Protein AF-A0A173UHR6-F1 (afdb_monomer_lite)

Radius of gyration: 34.94 Å; chains: 1; bounding box: 70×99×103 Å

Organism: NCBI:txid39491

pLDDT: mean 73.74, std 22.45, range [34.22, 97.62]

Secondary structure (DSSP, 8-state):
-----------------------------PPP-------------------------------------PPP---------------------------------HHHHHHS-HHHHHHHTT--S---HHHHHHHHHHHHHHTT----HHHHHHHHHHHHHHHHHHHHHHHHHHHHHHHHHHT--STTS-HHHHHHHH---TT-HHHHHHHHHHHHHHHT---S-HHHHHHHHHHHHHHHHHHHHHHHHHHHHHHHHHHTT----

Foldseek 3Di:
DDDDDDDDDDDDDDDDDDPPPDDPDDDDPDPPPDPPPPDDDDDDDDDPPPDDPDPPPPPPPPPPPPPPDDDDDDDDDDDDDDDDDDDDDDDPDPDDDPPPVPLDAPVVVVPDALQRNCVVVVLLDQDDLVVLLVVLVVSCVSNVHDDDPVVSNVVSVRNNVNSLVNNLVVLLVVLLVVCVVVVDQPVPDDLLVVLVSLVDDLVCPVSSVSSLVSNCVSSVPDCPCVVVSVVSSVSSSVSNVVVVVVVVVVVVVVVVVVVVPDDDD

Structure (mmCIF, N/CA/C/O backbone):
data_AF-A0A173UHR6-F1
#
_entry.id   AF-A0A173UHR6-F1
#
loop_
_atom_site.group_PDB
_atom_site.id
_atom_site.type_symbol
_atom_site.label_atom_id
_atom_site.label_alt_id
_atom_site.label_comp_id
_atom_site.label_asym_id
_atom_site.label_entity_id
_atom_site.label_seq_id
_atom_site.pdbx_PDB_ins_code
_atom_site.Cartn_x
_atom_site.Cartn_y
_atom_site.Cartn_z
_atom_site.occupancy
_atom_site.B_iso_or_equiv
_atom_site.auth_seq_id
_atom_site.auth_comp_id
_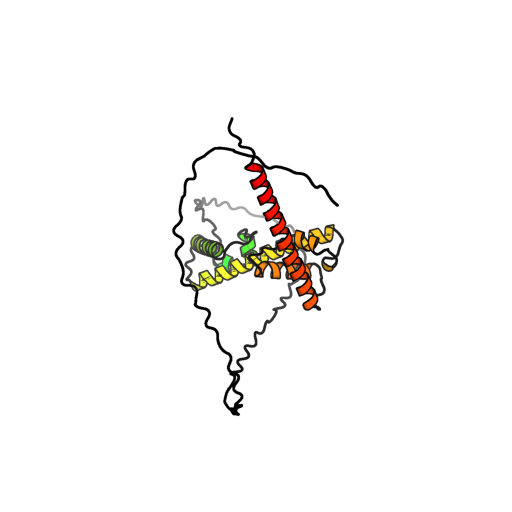atom_site.auth_asym_id
_atom_site.auth_atom_id
_atom_site.pdbx_PDB_model_num
ATOM 1 N N . MET A 1 1 ? -29.740 -56.607 54.049 1.00 39.22 1 MET A N 1
ATOM 2 C CA . MET A 1 1 ? -28.537 -56.837 53.220 1.00 39.22 1 MET A CA 1
ATOM 3 C C . MET A 1 1 ? -29.000 -57.021 51.784 1.00 39.22 1 MET A C 1
ATOM 5 O O . MET A 1 1 ? -29.929 -57.789 51.565 1.00 39.22 1 MET A O 1
ATOM 9 N N . SER A 1 2 ? -28.462 -56.210 50.872 1.00 40.91 2 SER A N 1
ATOM 10 C CA . SER A 1 2 ? -28.924 -56.029 49.490 1.00 40.91 2 SER A CA 1
ATOM 11 C C . SER A 1 2 ? -28.963 -57.313 48.666 1.00 40.91 2 SER A C 1
ATOM 13 O O . SER A 1 2 ? -27.981 -58.044 48.600 1.00 40.91 2 SER A O 1
ATOM 15 N N . PHE A 1 3 ? -30.073 -57.495 47.952 1.00 40.84 3 PHE A N 1
ATOM 16 C CA . PHE A 1 3 ? -30.147 -58.264 46.715 1.00 40.84 3 PHE A CA 1
ATOM 17 C C . PHE A 1 3 ? -30.068 -57.272 45.547 1.00 40.84 3 PHE A C 1
ATOM 19 O O . PHE A 1 3 ? -30.885 -56.357 45.478 1.00 40.84 3 PHE A O 1
ATOM 26 N N . GLY A 1 4 ? -29.108 -57.448 44.637 1.00 38.59 4 GLY A N 1
ATOM 27 C CA . GLY A 1 4 ? -28.977 -56.658 43.409 1.00 38.59 4 GLY A CA 1
ATOM 28 C C . GLY A 1 4 ? -28.848 -57.577 42.197 1.00 38.59 4 GLY A C 1
ATOM 29 O O . GLY A 1 4 ? -27.893 -58.340 42.101 1.00 38.59 4 GLY A O 1
ATOM 30 N N . ARG A 1 5 ? -29.857 -57.538 41.320 1.00 41.81 5 ARG A N 1
ATOM 31 C CA . ARG A 1 5 ? -29.978 -58.288 40.058 1.00 41.81 5 ARG A CA 1
ATOM 32 C C . ARG A 1 5 ? -29.187 -57.627 38.913 1.00 41.81 5 ARG A C 1
ATOM 34 O O . ARG A 1 5 ? -29.094 -56.411 38.898 1.00 41.81 5 ARG A O 1
ATOM 41 N N . GLN A 1 6 ? -28.712 -58.486 37.993 1.00 43.97 6 GLN A N 1
ATOM 42 C CA . GLN A 1 6 ? -28.817 -58.519 36.506 1.00 43.97 6 GLN A CA 1
ATOM 43 C C . GLN A 1 6 ? -28.762 -57.172 35.723 1.00 43.97 6 GLN A C 1
ATOM 45 O O . GLN A 1 6 ? -29.333 -56.187 36.158 1.00 43.97 6 GLN A O 1
ATOM 50 N N . TYR A 1 7 ? -28.142 -57.037 34.539 1.00 34.66 7 TYR A N 1
ATOM 51 C CA . TYR A 1 7 ? -28.424 -57.744 33.278 1.00 34.66 7 TYR A CA 1
ATOM 52 C C . TYR A 1 7 ? -27.412 -57.389 32.149 1.00 34.66 7 TYR A C 1
ATOM 54 O O . TYR A 1 7 ? -26.875 -56.290 32.127 1.00 34.66 7 TYR A O 1
ATOM 62 N N . THR A 1 8 ? -27.270 -58.338 31.204 1.00 43.19 8 THR A N 1
ATOM 63 C CA . THR A 1 8 ? -27.147 -58.242 29.720 1.00 43.19 8 THR A CA 1
ATOM 64 C C . THR A 1 8 ? -26.193 -57.257 29.042 1.00 43.19 8 THR A C 1
ATOM 66 O O . THR A 1 8 ? -26.391 -56.060 29.179 1.00 43.19 8 THR A O 1
ATOM 69 N N . VAL A 1 9 ? -25.420 -57.764 28.066 1.00 38.12 9 VAL A N 1
ATOM 70 C CA . VAL A 1 9 ? -25.528 -57.333 26.652 1.00 38.12 9 VAL A CA 1
ATOM 71 C C . VAL A 1 9 ? -25.265 -58.537 25.732 1.00 38.12 9 VAL A C 1
ATOM 73 O O . VAL A 1 9 ? -24.223 -59.180 25.812 1.00 38.12 9 VAL A O 1
ATOM 76 N N . ALA A 1 10 ? -26.240 -58.846 24.878 1.00 41.25 10 ALA A N 1
ATOM 77 C CA . ALA A 1 10 ? -26.062 -59.628 23.659 1.00 41.25 10 ALA A CA 1
ATOM 78 C C . ALA A 1 10 ? -25.632 -58.689 22.527 1.00 41.25 10 ALA A C 1
ATOM 80 O O . ALA A 1 10 ? -26.076 -57.543 22.538 1.00 41.25 10 ALA A O 1
ATOM 81 N N . SER A 1 11 ? -24.869 -59.173 21.543 1.00 41.19 11 SER A N 1
ATOM 82 C CA . SER A 1 11 ? -25.086 -58.909 20.105 1.00 41.19 11 SER A CA 1
ATOM 83 C C . SER A 1 11 ? -24.013 -59.618 19.277 1.00 41.19 11 SER A C 1
ATOM 85 O O . SER A 1 11 ? -22.892 -59.137 19.155 1.00 41.19 11 SER A O 1
ATOM 87 N N . ASP A 1 12 ? -24.392 -60.749 18.684 1.00 45.91 12 ASP A N 1
ATOM 88 C CA . ASP A 1 12 ? -23.824 -61.199 17.416 1.00 45.91 12 ASP A CA 1
ATOM 89 C C . ASP A 1 12 ? -24.293 -60.241 16.315 1.00 45.91 12 ASP A C 1
ATOM 91 O O . ASP A 1 12 ? -25.499 -60.085 16.123 1.00 45.91 12 ASP A O 1
ATOM 95 N N . LEU A 1 13 ? -23.366 -59.671 15.545 1.00 45.31 13 LEU A N 1
ATOM 96 C CA . LEU A 1 13 ? -23.623 -59.235 14.174 1.00 45.31 13 LEU A CA 1
ATOM 97 C C . LEU A 1 13 ? -22.396 -59.543 13.309 1.00 45.31 13 LEU A C 1
ATOM 99 O O . LEU A 1 13 ? -21.250 -59.294 13.667 1.00 45.31 13 LEU A O 1
ATOM 103 N N . LYS A 1 14 ? -22.694 -60.173 12.178 1.00 44.00 14 LYS A N 1
ATOM 104 C CA . LYS A 1 14 ? -21.811 -60.848 11.232 1.00 44.00 14 LYS A CA 1
ATOM 105 C C . LYS A 1 14 ? -21.628 -59.974 9.986 1.00 44.00 14 LYS A C 1
ATOM 107 O O . LYS A 1 14 ? -22.614 -59.449 9.481 1.00 44.00 14 LYS A O 1
ATOM 112 N N . GLY A 1 15 ? -20.408 -59.956 9.439 1.00 40.50 15 GLY A N 1
ATOM 113 C CA . GLY A 1 15 ? -20.038 -59.347 8.146 1.00 40.50 15 GLY A CA 1
ATOM 114 C C . GLY A 1 15 ? -19.168 -58.098 8.335 1.00 40.50 15 GLY A C 1
ATOM 115 O O . GLY A 1 15 ? -19.424 -57.332 9.244 1.00 40.50 15 GLY A O 1
ATOM 116 N N . ALA A 1 16 ? -18.128 -57.804 7.561 1.00 42.56 16 ALA A N 1
ATOM 117 C CA . ALA A 1 16 ? -17.603 -58.374 6.328 1.00 42.56 16 ALA A CA 1
ATOM 118 C C . ALA A 1 16 ? -16.165 -57.837 6.123 1.00 42.56 16 ALA A C 1
ATOM 120 O O . ALA A 1 16 ? -15.876 -56.715 6.512 1.00 42.56 16 ALA A O 1
ATOM 121 N N . GLY A 1 17 ? -15.301 -58.652 5.507 1.00 44.81 17 GLY A N 1
ATOM 122 C CA . GLY A 1 17 ? -14.071 -58.283 4.784 1.00 44.81 17 GLY A CA 1
ATOM 123 C C . GLY A 1 17 ? -13.223 -57.098 5.270 1.00 44.81 17 GLY A C 1
ATOM 124 O O . GLY A 1 17 ? -13.302 -56.021 4.692 1.00 44.81 17 GLY A O 1
ATOM 125 N N . GLU A 1 18 ? -12.309 -57.336 6.215 1.00 45.78 18 GLU A N 1
ATOM 126 C CA . GLU A 1 18 ? -11.173 -56.438 6.473 1.00 45.78 18 GLU A CA 1
ATOM 127 C C . GLU A 1 18 ? -10.127 -56.567 5.350 1.00 45.78 18 GLU A C 1
ATOM 129 O O . GLU A 1 18 ? -9.366 -57.537 5.290 1.00 45.78 18 GLU A O 1
ATOM 134 N N . ASN A 1 19 ? -10.054 -55.578 4.462 1.00 50.28 19 ASN A N 1
ATOM 135 C CA . ASN A 1 19 ? -8.895 -55.353 3.604 1.00 50.28 19 ASN A CA 1
ATOM 136 C C . ASN A 1 19 ? -7.777 -54.697 4.432 1.00 50.28 19 ASN A C 1
ATOM 138 O O . ASN A 1 19 ? -7.690 -53.481 4.573 1.00 50.28 19 ASN A O 1
ATOM 142 N N . ARG A 1 20 ? -6.892 -55.513 5.002 1.00 52.25 20 ARG A N 1
ATOM 143 C CA . ARG A 1 20 ? -5.704 -55.019 5.708 1.00 52.25 20 ARG A CA 1
ATOM 144 C C . ARG A 1 20 ? -4.684 -54.477 4.706 1.00 52.25 20 ARG A C 1
ATOM 146 O O . ARG A 1 20 ? -3.776 -55.193 4.299 1.00 52.25 20 ARG A O 1
ATOM 153 N N . ASN A 1 21 ? -4.822 -53.211 4.321 1.00 48.97 21 ASN A N 1
ATOM 154 C CA . ASN A 1 21 ? -3.696 -52.453 3.784 1.00 48.97 21 ASN A CA 1
ATOM 155 C C . ASN A 1 21 ? -2.784 -52.071 4.958 1.00 48.97 21 ASN A C 1
ATOM 157 O O . ASN A 1 21 ? -2.955 -51.027 5.581 1.00 48.97 21 ASN A O 1
ATOM 161 N N . SER A 1 22 ? -1.832 -52.945 5.281 1.00 56.66 22 SER A N 1
ATOM 162 C CA . SER A 1 22 ? -0.712 -52.613 6.160 1.00 56.66 22 SER A CA 1
ATOM 163 C C . SER A 1 22 ? 0.204 -51.622 5.439 1.00 56.66 22 SER A C 1
ATOM 165 O O . SER A 1 22 ? 0.831 -51.973 4.443 1.00 56.66 22 SER A O 1
ATOM 167 N N . ILE A 1 23 ? 0.258 -50.379 5.920 1.00 56.78 23 ILE A N 1
ATOM 168 C CA . ILE A 1 23 ? 1.315 -49.433 5.559 1.00 56.78 23 ILE A CA 1
ATOM 169 C C . ILE A 1 23 ? 2.520 -49.702 6.472 1.00 56.78 23 ILE A C 1
ATOM 171 O O . ILE A 1 23 ? 2.431 -49.587 7.692 1.00 56.78 23 ILE A O 1
ATOM 175 N N . GLU A 1 24 ? 3.620 -50.106 5.837 1.00 58.91 24 GLU A N 1
ATOM 176 C CA . GLU A 1 24 ? 5.012 -50.054 6.306 1.00 58.91 24 GLU A CA 1
ATOM 177 C C . GLU A 1 24 ? 5.383 -48.660 6.837 1.00 58.91 24 GLU A C 1
ATOM 179 O O . GLU A 1 24 ? 5.835 -47.854 6.029 1.00 58.91 24 GLU A O 1
ATOM 184 N N . VAL A 1 25 ? 5.158 -48.309 8.111 1.00 58.69 25 VAL A N 1
ATOM 185 C CA . VAL A 1 25 ? 5.691 -47.047 8.667 1.00 58.69 25 VAL A CA 1
ATOM 186 C C . VAL A 1 25 ? 7.195 -47.232 8.906 1.00 58.69 25 VAL A C 1
ATOM 188 O O . VAL A 1 25 ? 7.558 -48.120 9.677 1.00 58.69 25 VAL A O 1
ATOM 191 N N . PRO A 1 26 ? 8.089 -46.432 8.293 1.00 61.09 26 PRO A N 1
ATOM 192 C CA . PRO A 1 26 ? 9.511 -46.497 8.606 1.00 61.09 26 PRO A CA 1
ATOM 193 C C . PRO A 1 26 ? 9.750 -46.045 10.052 1.00 61.09 26 PRO A C 1
ATOM 195 O O . PRO A 1 26 ? 9.405 -44.919 10.416 1.00 61.09 26 PRO A O 1
ATOM 198 N N . GLU A 1 27 ? 10.356 -46.906 10.871 1.00 58.66 27 GLU A N 1
ATOM 199 C CA . GLU A 1 27 ? 10.882 -46.516 12.180 1.00 58.66 27 GLU A CA 1
ATOM 200 C C . GLU A 1 27 ? 12.052 -45.548 11.981 1.00 58.66 27 GLU A C 1
ATOM 202 O O . GLU A 1 27 ? 13.149 -45.926 11.564 1.00 58.66 27 GLU A O 1
ATOM 207 N N . TYR A 1 28 ? 11.813 -44.277 12.288 1.00 54.00 28 TYR A N 1
ATOM 208 C CA . TYR A 1 28 ? 12.886 -43.320 12.504 1.00 54.00 28 TYR A CA 1
ATOM 209 C C . TYR A 1 28 ? 13.513 -43.594 13.876 1.00 54.00 28 TYR A C 1
ATOM 211 O O . TYR A 1 28 ? 12.776 -43.750 14.852 1.00 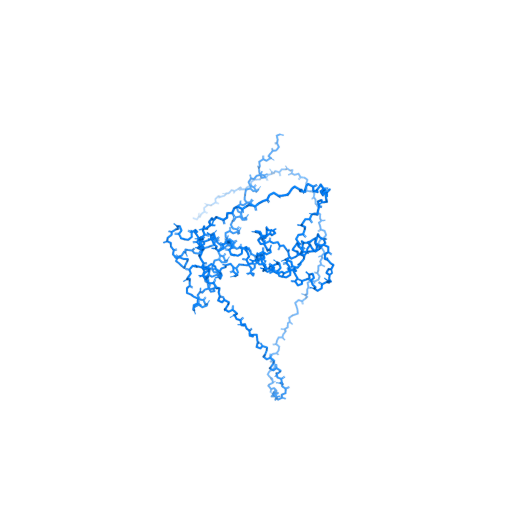54.00 28 TYR A O 1
ATOM 219 N N . PRO A 1 29 ? 14.851 -43.641 13.996 1.00 59.72 29 PRO A N 1
ATOM 220 C CA . PRO A 1 29 ? 15.492 -43.792 15.290 1.00 59.72 29 PRO A CA 1
ATOM 221 C C . PRO A 1 29 ? 15.191 -42.549 16.128 1.00 59.72 29 PRO A C 1
ATOM 223 O O . PRO A 1 29 ? 15.742 -41.473 15.894 1.00 59.72 29 PRO A O 1
ATOM 226 N N . TYR A 1 30 ? 14.299 -42.700 17.104 1.00 52.84 30 TYR A N 1
ATOM 227 C CA . TYR A 1 30 ? 14.129 -41.724 18.166 1.00 52.84 30 TYR A CA 1
ATOM 228 C C . TYR A 1 30 ? 15.470 -41.577 18.886 1.00 52.84 30 TYR A C 1
ATOM 230 O O . TYR A 1 30 ? 16.099 -42.567 19.270 1.00 52.84 30 TYR A O 1
ATOM 238 N N . ALA A 1 31 ? 15.932 -40.334 19.014 1.00 59.56 31 ALA A N 1
ATOM 239 C CA . ALA A 1 31 ? 17.104 -40.014 19.803 1.00 59.56 31 ALA A CA 1
ATOM 240 C C . ALA A 1 31 ? 16.897 -40.564 21.219 1.00 59.56 31 ALA A C 1
ATOM 242 O O . ALA A 1 31 ? 15.919 -40.237 21.885 1.00 59.56 31 ALA A O 1
ATOM 243 N N . VAL A 1 32 ? 17.815 -41.433 21.639 1.00 58.34 32 VAL A N 1
ATOM 244 C CA . VAL A 1 32 ? 17.913 -41.930 23.010 1.00 58.34 32 VAL A CA 1
ATOM 245 C C . VAL A 1 32 ? 17.959 -40.720 23.938 1.00 58.34 32 VAL A C 1
ATOM 247 O O . VAL A 1 32 ? 18.886 -39.912 23.840 1.00 58.34 32 VAL A O 1
ATOM 250 N N . GLU A 1 33 ? 16.969 -40.601 24.821 1.00 60.28 33 GLU A N 1
ATOM 251 C CA . GLU A 1 33 ? 17.038 -39.715 25.978 1.00 60.28 33 GLU A CA 1
ATOM 252 C C . GLU A 1 33 ? 18.274 -40.129 26.778 1.00 60.28 33 GLU A C 1
ATOM 254 O O . GLU A 1 33 ? 18.325 -41.188 27.403 1.00 60.28 33 GLU A O 1
ATOM 259 N N . LYS A 1 34 ? 19.340 -39.338 26.660 1.00 58.88 34 LYS A N 1
ATOM 260 C CA . LYS A 1 34 ? 20.460 -39.425 27.584 1.00 58.88 34 LYS A CA 1
ATOM 261 C C . LYS A 1 34 ? 20.022 -38.695 28.837 1.00 58.88 34 LYS A C 1
ATOM 263 O O . LYS A 1 34 ? 19.861 -37.478 28.800 1.00 58.88 34 LYS A O 1
ATOM 268 N N . ASP A 1 35 ? 19.873 -39.438 29.923 1.00 52.47 35 ASP A N 1
ATOM 269 C CA . ASP A 1 35 ? 19.852 -38.877 31.265 1.00 52.47 35 ASP A CA 1
ATOM 270 C C . ASP A 1 35 ? 21.145 -38.073 31.461 1.00 52.47 35 ASP A C 1
ATOM 272 O O . ASP A 1 35 ? 22.236 -38.630 31.606 1.00 52.47 35 ASP A O 1
ATOM 276 N N . ILE A 1 36 ? 21.050 -36.746 31.380 1.00 51.97 36 ILE A N 1
ATOM 277 C CA . ILE A 1 36 ? 22.147 -35.860 31.760 1.00 51.97 36 ILE A CA 1
ATOM 278 C C . ILE A 1 36 ? 22.044 -35.706 33.275 1.00 51.97 36 ILE A C 1
ATOM 280 O O . ILE A 1 36 ? 21.267 -34.896 33.779 1.00 51.97 36 ILE A O 1
ATOM 284 N N . GLU A 1 37 ? 22.817 -36.505 34.008 1.00 50.31 37 GLU A N 1
ATOM 285 C CA . GLU A 1 37 ? 23.122 -36.224 35.410 1.00 50.31 37 GLU A CA 1
ATOM 286 C C . GLU A 1 37 ? 23.807 -34.851 35.480 1.00 50.31 37 GLU A C 1
ATOM 288 O O . GLU A 1 37 ? 24.975 -34.691 35.119 1.00 50.31 37 GLU A O 1
ATOM 293 N N . LEU A 1 38 ? 23.067 -33.832 35.920 1.00 47.38 38 LEU A N 1
ATOM 294 C CA . LEU A 1 38 ? 23.627 -32.532 36.270 1.00 47.38 38 LEU A CA 1
ATOM 295 C C . LEU A 1 38 ? 24.403 -32.684 37.584 1.00 47.38 38 LEU A C 1
ATOM 297 O O . LEU A 1 38 ? 23.861 -32.480 38.670 1.00 47.38 38 LEU A O 1
ATOM 301 N N . SER A 1 39 ? 25.679 -33.059 37.491 1.00 54.28 39 SER A N 1
ATOM 302 C CA . SER A 1 39 ? 26.598 -32.949 38.621 1.00 54.28 39 SER A CA 1
ATOM 303 C C . SER A 1 39 ? 26.945 -31.475 38.824 1.00 54.28 39 SER A C 1
ATOM 305 O O . SER A 1 39 ? 27.707 -30.891 38.051 1.00 54.28 39 SER A O 1
ATOM 307 N N . VAL A 1 40 ? 26.373 -30.869 39.859 1.00 51.53 40 VAL A N 1
ATOM 308 C CA . VAL A 1 40 ? 26.746 -29.529 40.313 1.00 51.53 40 VAL A CA 1
ATOM 309 C C . VAL A 1 40 ? 28.071 -29.658 41.060 1.00 51.53 40 VAL A C 1
ATOM 311 O O . VAL A 1 40 ? 28.094 -30.082 42.212 1.00 51.53 40 VAL A O 1
ATOM 314 N N . ASN A 1 41 ? 29.175 -29.342 40.390 1.00 51.69 41 ASN A N 1
ATOM 315 C CA . ASN A 1 41 ? 30.413 -28.994 41.074 1.00 51.69 41 ASN A CA 1
ATOM 316 C C . ASN A 1 41 ? 30.584 -27.481 40.957 1.00 51.69 41 ASN A C 1
ATOM 318 O O . ASN A 1 41 ? 30.833 -26.957 39.872 1.00 51.69 41 ASN A O 1
ATOM 322 N N . ASP A 1 42 ? 30.402 -26.814 42.095 1.00 53.78 42 ASP A N 1
ATOM 323 C CA . ASP A 1 42 ? 30.854 -25.453 42.348 1.00 53.78 42 ASP A CA 1
ATOM 324 C C . ASP A 1 42 ? 32.377 -25.388 42.191 1.00 53.78 42 ASP A C 1
ATOM 326 O O . ASP A 1 42 ? 33.112 -25.962 42.993 1.00 53.78 42 ASP A O 1
ATOM 330 N N . GLU A 1 43 ? 32.852 -24.638 41.201 1.00 53.34 43 GLU A N 1
ATOM 331 C CA . GLU A 1 43 ? 34.123 -23.925 41.312 1.00 53.34 43 GLU A CA 1
ATOM 332 C C . GLU A 1 43 ? 34.064 -22.669 40.432 1.00 53.34 43 GLU A C 1
ATOM 334 O O . GLU A 1 43 ? 34.150 -22.716 39.205 1.00 53.34 43 GLU A O 1
ATOM 339 N N . MET A 1 44 ? 33.839 -21.529 41.088 1.00 57.81 44 MET A N 1
ATOM 340 C CA . MET A 1 44 ? 33.919 -20.197 40.494 1.00 57.81 44 MET A CA 1
ATOM 341 C C . MET A 1 44 ? 35.382 -19.914 40.143 1.00 57.81 44 MET A C 1
ATOM 343 O O . MET A 1 44 ? 36.197 -19.630 41.017 1.00 57.81 44 MET A O 1
ATOM 347 N N . SER A 1 45 ? 35.712 -20.019 38.859 1.00 54.56 45 SER A N 1
ATOM 348 C CA . SER A 1 45 ? 36.944 -19.477 38.296 1.00 54.56 45 SER A CA 1
ATOM 349 C C . SER A 1 45 ? 36.665 -18.045 37.852 1.00 54.56 45 SER A C 1
ATOM 351 O O . SER A 1 45 ? 35.958 -17.843 36.866 1.00 54.56 45 SER A O 1
ATOM 353 N N . ASP A 1 46 ? 37.235 -17.071 38.560 1.00 56.25 46 ASP A N 1
ATOM 354 C CA . ASP A 1 46 ? 37.280 -15.665 38.155 1.00 56.25 46 ASP A CA 1
ATOM 355 C C . ASP A 1 46 ? 37.944 -15.555 36.770 1.00 56.25 46 ASP A C 1
ATOM 357 O O . ASP A 1 46 ? 39.156 -15.715 36.624 1.00 56.25 46 ASP A O 1
ATOM 361 N N . ILE A 1 47 ? 37.136 -15.339 35.731 1.00 57.03 47 ILE A N 1
ATOM 362 C CA . ILE A 1 47 ? 37.612 -15.002 34.389 1.00 57.03 47 ILE A CA 1
ATOM 363 C C . ILE A 1 47 ? 37.474 -13.489 34.240 1.00 57.03 47 ILE A C 1
ATOM 365 O O . ILE A 1 47 ? 36.365 -12.962 34.138 1.00 57.03 47 ILE A O 1
ATOM 369 N N . ASP A 1 48 ? 38.620 -12.807 34.233 1.00 56.00 48 ASP A N 1
ATOM 370 C CA . ASP A 1 48 ? 38.748 -11.397 33.875 1.00 56.00 48 ASP A CA 1
ATOM 371 C C . ASP A 1 48 ? 38.184 -11.163 32.464 1.00 56.00 48 ASP A C 1
ATOM 373 O O . ASP A 1 48 ? 38.727 -11.628 31.461 1.00 56.00 48 ASP A O 1
ATOM 377 N N . MET A 1 49 ? 37.078 -10.424 32.385 1.00 63.09 49 MET A N 1
ATOM 378 C CA . MET A 1 49 ? 36.425 -9.999 31.141 1.00 63.09 49 MET A CA 1
ATOM 379 C C . MET A 1 49 ? 37.059 -8.713 30.575 1.00 63.09 49 MET A C 1
ATOM 381 O O . MET A 1 49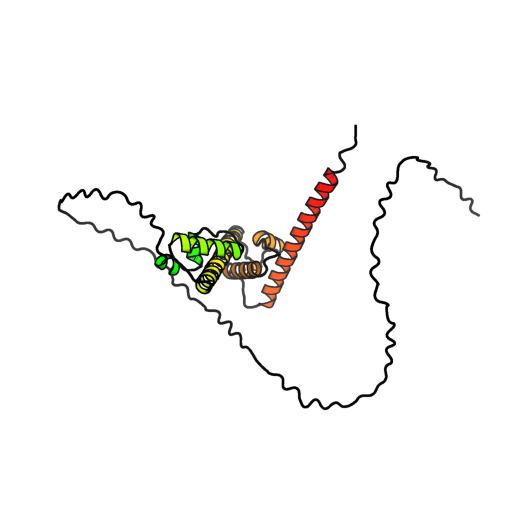 ? 36.359 -7.762 30.228 1.00 63.09 49 MET A O 1
ATOM 385 N N . GLU A 1 50 ? 38.387 -8.666 30.453 1.00 58.72 50 GLU A N 1
ATOM 386 C CA . GLU A 1 50 ? 39.073 -7.663 29.625 1.00 58.72 50 GLU A CA 1
ATOM 387 C C . GLU A 1 50 ? 39.311 -8.246 28.226 1.00 58.72 50 GLU A C 1
ATOM 389 O O . GLU A 1 50 ? 40.246 -9.015 28.012 1.00 58.72 50 GLU A O 1
ATOM 394 N N . GLY A 1 51 ? 38.466 -7.885 27.251 1.00 53.47 51 GLY A N 1
ATOM 395 C CA . GLY A 1 51 ? 38.775 -8.181 25.845 1.00 53.47 51 GLY A CA 1
ATOM 396 C C . GLY A 1 51 ? 37.626 -8.409 24.867 1.00 53.47 51 GLY A C 1
ATOM 397 O O . GLY A 1 51 ? 37.886 -8.912 23.779 1.00 53.47 51 GLY A O 1
ATOM 398 N N . ILE A 1 52 ? 36.382 -8.047 25.182 1.00 51.84 52 ILE A N 1
ATOM 399 C CA . ILE A 1 52 ? 35.310 -7.984 24.175 1.00 51.84 52 ILE A CA 1
ATOM 400 C C . ILE A 1 52 ? 35.112 -6.534 23.740 1.00 51.84 52 ILE A C 1
ATOM 402 O O . ILE A 1 52 ? 34.327 -5.789 24.321 1.00 51.84 52 ILE A O 1
ATOM 406 N N . SER A 1 53 ? 35.856 -6.124 22.710 1.00 53.28 53 SER A N 1
ATOM 407 C CA . SER A 1 53 ? 35.522 -4.932 21.935 1.00 53.28 53 SER A CA 1
ATOM 408 C C . SER A 1 53 ? 34.241 -5.221 21.155 1.00 53.28 53 SER A C 1
ATOM 410 O O . SER A 1 53 ? 34.265 -5.895 20.124 1.00 53.28 53 SER A O 1
ATOM 412 N N . VAL A 1 54 ? 33.117 -4.744 21.675 1.00 51.97 54 VAL A N 1
ATOM 413 C CA . VAL A 1 54 ? 31.875 -4.635 20.917 1.00 51.97 54 VAL A CA 1
ATOM 414 C C . VAL A 1 54 ? 32.122 -3.568 19.853 1.00 51.97 54 VAL A C 1
ATOM 416 O O . VAL A 1 54 ? 32.404 -2.418 20.185 1.00 51.97 54 VAL A O 1
ATOM 419 N N . MET A 1 55 ? 32.110 -3.965 18.581 1.00 48.88 55 MET A N 1
ATOM 420 C CA . MET A 1 55 ? 31.941 -3.010 17.493 1.00 48.88 55 MET A CA 1
ATOM 421 C C . MET A 1 55 ? 30.551 -2.403 17.669 1.00 48.88 55 MET A C 1
ATOM 423 O O . MET A 1 55 ? 29.548 -3.064 17.420 1.00 48.88 55 MET A O 1
ATOM 427 N N . ASP A 1 56 ? 30.511 -1.184 18.193 1.00 53.47 56 ASP A N 1
ATOM 428 C CA . ASP A 1 56 ? 29.319 -0.346 18.213 1.00 53.47 56 ASP A CA 1
ATOM 429 C C . ASP A 1 56 ? 29.189 0.290 16.824 1.00 53.47 56 ASP A C 1
ATOM 431 O O . ASP A 1 56 ? 29.604 1.422 16.585 1.00 53.47 56 ASP A O 1
ATOM 435 N N . GLU A 1 57 ? 28.725 -0.506 15.862 1.00 53.53 57 GLU A N 1
ATOM 436 C CA . GLU A 1 57 ? 28.237 -0.001 14.582 1.00 53.53 57 GLU A CA 1
ATOM 437 C C . GLU A 1 57 ? 26.762 0.348 14.782 1.00 53.53 57 GLU A C 1
ATOM 439 O O . GLU A 1 57 ? 25.857 -0.434 14.496 1.00 53.53 57 GLU A O 1
ATOM 444 N N . SER A 1 58 ? 26.524 1.526 15.357 1.00 57.78 58 SER A N 1
ATOM 445 C CA . SER A 1 58 ? 25.228 2.189 15.274 1.00 57.78 58 SER A CA 1
ATOM 446 C C . SER A 1 58 ? 25.009 2.588 13.815 1.00 57.78 58 SER A C 1
ATOM 448 O O . SER A 1 58 ? 25.484 3.621 13.349 1.00 57.78 58 SER A O 1
ATOM 450 N N . GLU A 1 59 ? 24.314 1.737 13.062 1.00 56.84 59 GLU A N 1
ATOM 451 C CA . GLU A 1 59 ? 23.631 2.180 11.852 1.00 56.84 59 GLU A CA 1
ATOM 452 C C . GLU A 1 59 ? 22.432 3.025 12.294 1.00 56.84 59 GLU A C 1
ATOM 454 O O . GLU A 1 59 ? 21.353 2.511 12.598 1.00 56.84 59 GLU A O 1
ATOM 459 N N . ASP A 1 60 ? 22.647 4.337 12.36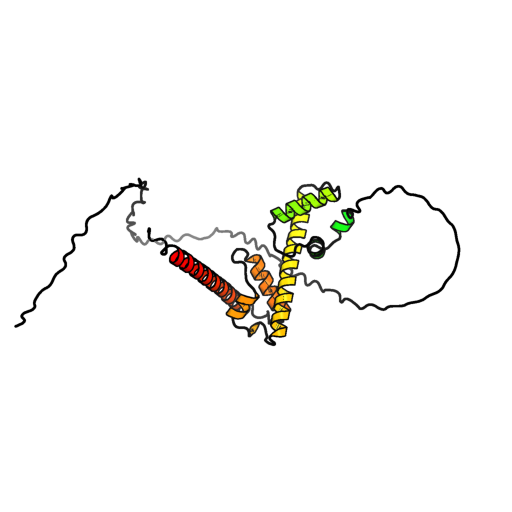9 1.00 49.28 60 ASP A N 1
ATOM 460 C CA . ASP A 1 60 ? 21.579 5.326 12.414 1.00 49.28 60 ASP A CA 1
ATOM 461 C C . ASP A 1 60 ? 20.768 5.199 11.115 1.00 49.28 60 ASP A C 1
ATOM 463 O O . ASP A 1 60 ? 21.084 5.800 10.085 1.00 49.28 60 ASP A O 1
ATOM 467 N N . TYR A 1 61 ? 19.712 4.383 11.136 1.00 46.38 61 TYR A N 1
ATOM 468 C CA . TYR A 1 61 ? 18.650 4.498 10.146 1.00 46.38 61 TYR A CA 1
ATOM 469 C C . TYR A 1 61 ? 17.937 5.822 10.414 1.00 46.38 61 TYR A C 1
ATOM 471 O O . TYR A 1 61 ? 16.979 5.888 11.186 1.00 46.38 61 TYR A O 1
ATOM 479 N N . ASP A 1 62 ? 18.410 6.882 9.761 1.00 45.69 62 ASP A N 1
ATOM 480 C CA . ASP A 1 62 ? 17.647 8.103 9.545 1.00 45.69 62 ASP A CA 1
ATOM 481 C C . ASP A 1 62 ? 16.374 7.727 8.772 1.00 45.69 62 ASP A C 1
ATOM 483 O O . ASP A 1 62 ? 16.313 7.770 7.539 1.00 45.69 62 ASP A O 1
ATOM 487 N N . ILE A 1 63 ? 15.316 7.363 9.498 1.00 56.09 63 ILE A N 1
ATOM 488 C CA . ILE A 1 63 ? 13.950 7.371 8.977 1.00 56.09 63 ILE A CA 1
ATOM 489 C C . ILE A 1 63 ? 13.573 8.848 8.836 1.00 56.09 63 ILE A C 1
ATOM 491 O O . ILE A 1 63 ? 12.825 9.420 9.629 1.00 56.09 63 ILE A O 1
ATOM 495 N N . SER A 1 64 ? 14.145 9.503 7.825 1.00 51.34 64 SER A N 1
ATOM 496 C CA . SER A 1 64 ? 13.676 10.805 7.382 1.00 51.34 64 SER A CA 1
ATOM 497 C C . SER A 1 64 ? 12.311 10.582 6.735 1.00 51.34 64 SER A C 1
ATOM 499 O O . SER A 1 64 ? 12.183 10.214 5.569 1.00 51.34 64 SER A O 1
ATOM 501 N N . LEU A 1 65 ? 11.258 10.739 7.537 1.00 52.34 65 LEU A N 1
ATOM 502 C CA . LEU A 1 65 ? 9.915 10.957 7.023 1.00 52.34 65 LEU A CA 1
ATOM 503 C C . LEU A 1 65 ? 9.958 12.281 6.264 1.00 52.34 65 LEU A C 1
ATOM 505 O O . LEU A 1 65 ? 9.851 13.367 6.836 1.00 52.34 65 LEU A O 1
ATOM 509 N N . ASN A 1 66 ? 10.173 12.175 4.961 1.00 43.53 66 ASN A N 1
ATOM 510 C CA . ASN A 1 66 ? 9.954 13.231 3.998 1.00 43.53 66 ASN A CA 1
ATOM 511 C C . ASN A 1 66 ? 8.493 13.692 4.100 1.00 43.53 66 ASN A C 1
ATOM 513 O O . ASN A 1 66 ? 7.587 13.160 3.464 1.00 43.53 66 ASN A O 1
ATOM 517 N N . ALA A 1 67 ? 8.267 14.708 4.930 1.00 51.59 67 ALA A N 1
ATOM 518 C CA . ALA A 1 67 ? 7.065 15.516 4.917 1.00 51.59 67 ALA A CA 1
ATOM 519 C C . ALA A 1 67 ? 7.010 16.280 3.584 1.00 51.59 67 ALA A C 1
ATOM 521 O O . ALA A 1 67 ? 7.427 17.434 3.488 1.00 51.59 67 ALA A O 1
ATOM 522 N N . GLU A 1 68 ? 6.531 15.617 2.533 1.00 43.69 68 GLU A N 1
ATOM 523 C CA . GLU A 1 68 ? 6.182 16.275 1.283 1.00 43.69 68 GLU A CA 1
ATOM 524 C C . GLU A 1 68 ? 4.879 17.052 1.498 1.00 43.69 68 GLU A C 1
ATOM 526 O O . GLU A 1 68 ? 3.778 16.509 1.613 1.00 43.69 68 GLU A O 1
ATOM 531 N N . VAL A 1 69 ? 5.047 18.365 1.628 1.00 39.19 69 VAL A N 1
ATOM 532 C CA . VAL A 1 69 ? 3.987 19.365 1.568 1.00 39.19 69 VAL A CA 1
ATOM 533 C C . VAL A 1 69 ? 3.346 19.268 0.183 1.00 39.19 69 VAL A C 1
ATOM 535 O O . VAL A 1 69 ? 3.930 19.706 -0.802 1.00 39.19 69 VAL A O 1
ATOM 538 N N . CYS A 1 70 ? 2.152 18.683 0.098 1.00 45.56 70 CYS A N 1
ATOM 539 C CA . CYS A 1 70 ? 1.359 18.710 -1.128 1.00 45.56 70 CYS A CA 1
ATOM 540 C C . CYS A 1 70 ? 0.931 20.153 -1.425 1.00 45.56 70 CYS A C 1
ATOM 542 O O . CYS A 1 70 ? 0.245 20.785 -0.613 1.00 45.56 70 CYS A O 1
ATOM 544 N N . GLU A 1 71 ? 1.331 20.667 -2.588 1.00 46.88 71 GLU A N 1
ATOM 545 C CA . GLU A 1 71 ? 0.862 21.954 -3.085 1.00 46.88 71 GLU A CA 1
ATOM 546 C C . GLU A 1 71 ? -0.660 21.950 -3.279 1.00 46.88 71 GLU A C 1
ATOM 548 O O . GLU A 1 71 ? -1.270 20.994 -3.761 1.00 46.88 71 GLU A O 1
ATOM 553 N N . GLN A 1 72 ? -1.277 23.052 -2.862 1.00 46.50 72 GLN A N 1
ATOM 554 C CA . GLN A 1 72 ? -2.705 23.299 -2.992 1.00 46.50 72 GLN A CA 1
ATOM 555 C C . GLN A 1 72 ? -3.049 23.559 -4.459 1.00 46.50 72 GLN A C 1
ATOM 557 O O . GLN A 1 72 ? -2.553 24.502 -5.072 1.00 46.50 72 GLN A O 1
ATOM 562 N N . ILE A 1 73 ? -3.948 22.741 -5.002 1.00 43.72 73 ILE A N 1
ATOM 563 C CA . ILE A 1 73 ? -4.570 22.938 -6.310 1.00 43.72 73 ILE A CA 1
ATOM 564 C C . ILE A 1 73 ? -5.418 24.218 -6.241 1.00 43.72 73 ILE A C 1
ATOM 566 O O . ILE A 1 73 ? -6.473 24.235 -5.604 1.00 43.72 73 ILE A O 1
ATOM 570 N N . LEU A 1 74 ? -4.969 25.295 -6.889 1.00 39.19 74 LEU A N 1
ATOM 571 C CA . LEU A 1 74 ? -5.789 26.485 -7.112 1.00 39.19 74 LEU A CA 1
ATOM 572 C C . LEU A 1 74 ? -6.532 26.374 -8.449 1.00 39.19 74 LEU A C 1
ATOM 574 O O . LEU A 1 74 ? -5.953 26.518 -9.520 1.00 39.19 74 LEU A O 1
ATOM 578 N N . VAL A 1 75 ? -7.818 26.049 -8.300 1.00 41.38 75 VAL A N 1
ATOM 579 C CA . VAL A 1 75 ? -9.026 26.557 -8.977 1.00 41.38 75 VAL A CA 1
ATOM 580 C C . VAL A 1 75 ? -8.838 27.270 -10.326 1.00 41.38 75 VAL A C 1
ATOM 582 O O . VAL A 1 75 ? -8.183 28.304 -10.431 1.00 41.38 75 VAL A O 1
ATOM 585 N N . GLU A 1 76 ? -9.533 26.718 -11.323 1.00 40.03 76 GLU A N 1
ATOM 586 C CA . GLU A 1 76 ? -9.809 27.274 -12.647 1.00 40.03 76 GLU A CA 1
ATOM 587 C C . GLU A 1 76 ? -10.302 28.726 -12.594 1.00 40.03 76 GLU A C 1
ATOM 589 O O . GLU A 1 76 ? -11.223 29.042 -11.843 1.00 40.03 76 GLU A O 1
ATOM 594 N N . ASP A 1 77 ? -9.778 29.575 -13.481 1.00 35.88 77 ASP A N 1
ATOM 595 C CA . ASP A 1 77 ? -10.485 30.785 -13.891 1.00 35.88 77 ASP A CA 1
ATOM 596 C C . ASP A 1 77 ? -10.547 30.845 -15.423 1.00 35.88 77 ASP A C 1
ATOM 598 O O . ASP A 1 77 ? -9.565 31.063 -16.138 1.00 35.88 77 ASP A O 1
ATOM 602 N N . THR A 1 78 ? -11.749 30.574 -15.916 1.00 44.12 78 THR A N 1
ATOM 603 C CA . THR A 1 78 ? -12.224 30.787 -17.279 1.00 44.12 78 THR A CA 1
ATOM 604 C C . THR A 1 78 ? -12.081 32.249 -17.691 1.00 44.12 78 THR A C 1
ATOM 606 O O . THR A 1 78 ? -12.689 33.117 -17.069 1.00 44.12 78 THR A O 1
ATOM 609 N N . MET A 1 79 ? -11.406 32.516 -18.813 1.00 46.75 79 MET A N 1
ATOM 610 C CA . MET A 1 79 ? -11.652 33.730 -19.596 1.00 46.75 79 MET A CA 1
ATOM 611 C C . MET A 1 79 ? -11.815 33.392 -21.076 1.00 46.75 79 MET A C 1
ATOM 613 O O . MET A 1 79 ? -10.864 33.146 -21.815 1.00 46.75 79 MET A O 1
ATOM 617 N N . GLU A 1 80 ? -13.085 33.371 -21.462 1.00 42.47 80 GLU A N 1
ATOM 618 C CA . GLU A 1 80 ? -13.585 33.577 -22.810 1.00 42.47 80 GLU A CA 1
ATOM 619 C C . GLU A 1 80 ? -13.118 34.951 -23.311 1.00 42.47 80 GLU A C 1
ATOM 621 O O . GLU A 1 80 ? -13.439 35.970 -22.703 1.00 42.47 80 GLU A O 1
ATOM 626 N N . ASP A 1 81 ? -12.398 34.993 -24.433 1.00 42.19 81 ASP A N 1
ATOM 627 C CA . ASP A 1 81 ? -12.496 36.149 -25.314 1.00 42.19 81 ASP A CA 1
ATOM 628 C C . ASP A 1 81 ? -12.414 35.738 -26.784 1.00 42.19 81 ASP A C 1
ATOM 630 O O . ASP A 1 81 ? -11.683 34.838 -27.205 1.00 42.19 81 ASP A O 1
ATOM 634 N N . THR A 1 82 ? -13.271 36.395 -27.544 1.00 46.62 82 THR A N 1
ATOM 635 C CA . THR A 1 82 ? -13.552 36.173 -28.957 1.00 46.62 82 THR A CA 1
ATOM 636 C C . THR A 1 82 ? -12.740 37.153 -29.810 1.00 46.62 82 THR A C 1
ATOM 638 O O . THR A 1 82 ? -12.046 38.011 -29.281 1.00 46.62 82 THR A O 1
ATOM 641 N N . VAL A 1 83 ? -12.906 37.070 -31.141 1.00 39.31 83 VAL A N 1
ATOM 642 C CA . VAL A 1 83 ? -12.337 37.934 -32.209 1.00 39.31 83 VAL A CA 1
ATOM 643 C C . VAL A 1 83 ? -11.029 37.378 -32.800 1.00 39.31 83 VAL A C 1
ATOM 645 O O . VAL A 1 83 ? -10.065 37.138 -32.099 1.00 39.31 83 VAL A O 1
ATOM 648 N N . GLY A 1 84 ? -10.862 37.158 -34.106 1.00 34.22 84 GLY A N 1
ATOM 649 C CA . GLY A 1 84 ? -11.713 37.365 -35.270 1.00 34.22 84 GLY A CA 1
ATOM 650 C C . GLY A 1 84 ? -10.899 37.169 -36.565 1.00 34.22 84 GLY A C 1
ATOM 651 O O . GLY A 1 84 ? -9.721 37.493 -36.624 1.00 34.22 84 GLY A O 1
ATOM 652 N N . ALA A 1 85 ? -11.578 36.652 -37.592 1.00 38.94 85 ALA A N 1
ATOM 653 C CA . ALA A 1 85 ? -11.362 36.826 -39.036 1.00 38.94 85 ALA A CA 1
ATOM 654 C C . ALA A 1 85 ? -9.979 36.570 -39.698 1.00 38.94 85 ALA A C 1
ATOM 656 O O . ALA A 1 85 ? -9.110 37.432 -39.742 1.00 38.94 85 ALA A O 1
ATOM 657 N N . GLY A 1 86 ? -9.948 35.504 -40.513 1.00 34.31 86 GLY A N 1
ATOM 658 C CA . GLY A 1 86 ? -9.749 35.665 -41.962 1.00 34.31 86 GLY A CA 1
ATOM 659 C C . GLY A 1 86 ? -8.460 35.108 -42.578 1.00 34.31 86 GLY A C 1
ATOM 660 O O . GLY A 1 86 ? -7.430 35.766 -42.549 1.00 34.31 86 GLY A O 1
ATOM 661 N N . SER A 1 87 ? -8.564 33.988 -43.309 1.00 43.31 87 SER A N 1
ATOM 662 C CA . SER A 1 87 ? -8.326 33.893 -44.771 1.00 43.31 87 SER A CA 1
ATOM 663 C C . SER A 1 87 ? -8.013 32.461 -45.221 1.00 43.31 87 SER A C 1
ATOM 665 O O . SER A 1 87 ? -7.271 31.724 -44.587 1.00 43.31 87 SER A O 1
ATOM 667 N N . LYS A 1 88 ? -8.599 32.099 -46.365 1.00 49.00 88 LYS A N 1
ATOM 668 C CA . LYS A 1 88 ? -8.478 30.830 -47.096 1.00 49.00 88 LYS A CA 1
ATOM 669 C C . LYS A 1 88 ? -7.037 30.503 -47.515 1.00 49.00 88 LYS A C 1
ATOM 671 O O . LYS A 1 88 ? -6.406 31.346 -48.142 1.00 49.00 88 LYS A O 1
ATOM 676 N N . ALA A 1 89 ? -6.652 29.231 -47.415 1.00 36.72 89 ALA A N 1
ATOM 677 C CA . ALA A 1 89 ? -5.987 28.511 -48.505 1.00 36.72 89 ALA A CA 1
ATOM 678 C C . ALA A 1 89 ? -6.126 26.993 -48.313 1.00 36.72 89 ALA A C 1
ATOM 680 O O . ALA A 1 89 ? -5.878 26.450 -47.245 1.00 36.72 89 ALA A O 1
ATOM 681 N N . ASN A 1 90 ? -6.573 26.348 -49.384 1.00 44.16 90 ASN A N 1
ATOM 682 C CA . ASN A 1 90 ? -6.730 24.915 -49.570 1.00 44.16 90 ASN A CA 1
ATOM 683 C C . ASN A 1 90 ? -5.362 24.286 -49.857 1.00 44.16 90 ASN A C 1
ATOM 685 O O . ASN A 1 90 ? -4.763 24.651 -50.865 1.00 44.16 90 ASN A O 1
ATOM 689 N N . ILE A 1 91 ? -4.926 23.330 -49.036 1.00 42.19 91 ILE A N 1
ATOM 690 C CA . ILE A 1 91 ? -4.024 22.256 -49.459 1.00 42.19 91 ILE A CA 1
ATOM 691 C C . ILE A 1 91 ? -4.518 20.967 -48.790 1.00 42.19 91 ILE A C 1
ATOM 693 O O . ILE A 1 91 ? -4.222 20.685 -47.633 1.00 42.19 91 ILE A O 1
ATOM 697 N N . VAL A 1 92 ? -5.318 20.199 -49.533 1.00 51.62 92 VAL A N 1
ATOM 698 C CA . VAL A 1 92 ? -5.443 18.752 -49.339 1.00 51.62 92 VAL A CA 1
ATOM 699 C C . VAL A 1 92 ? -4.091 18.149 -49.709 1.00 51.62 92 VAL A C 1
ATOM 701 O O . VAL A 1 92 ? -3.794 17.961 -50.887 1.00 51.62 92 VAL A O 1
ATOM 704 N N . GLU A 1 93 ? -3.268 17.864 -48.704 1.00 40.66 93 GLU A N 1
ATOM 705 C CA . GLU A 1 93 ? -2.318 16.764 -48.801 1.00 40.66 93 GLU A CA 1
ATOM 706 C C . GLU A 1 93 ? -2.961 15.549 -48.149 1.00 40.66 93 GLU A C 1
ATOM 708 O O . GLU A 1 93 ? -3.202 15.476 -46.947 1.00 40.66 93 GLU A O 1
ATOM 713 N N . GLN A 1 94 ? -3.300 14.608 -49.019 1.00 49.12 94 GLN A N 1
ATOM 714 C CA . GLN A 1 94 ? -3.638 13.243 -48.691 1.00 49.12 94 GLN A CA 1
ATOM 715 C C . GLN A 1 94 ? -2.359 12.580 -48.166 1.00 49.12 94 GLN A C 1
ATOM 717 O O . GLN A 1 94 ? -1.649 11.915 -48.918 1.00 49.12 94 GLN A O 1
ATOM 722 N N . SER A 1 95 ? -2.028 12.793 -46.889 1.00 43.88 95 SER A N 1
ATOM 723 C CA . SER A 1 95 ? -1.044 11.947 -46.227 1.00 43.88 95 SER A CA 1
ATOM 724 C C . SER A 1 95 ? -1.700 10.591 -46.005 1.00 43.88 95 SER A C 1
ATOM 726 O O . SER A 1 95 ? -2.677 10.419 -45.275 1.00 43.88 95 SER A O 1
ATOM 728 N N . VAL A 1 96 ? -1.199 9.633 -46.775 1.00 45.28 96 VAL A N 1
ATOM 729 C CA . VAL A 1 96 ? -1.415 8.206 -46.594 1.00 45.28 96 VAL A CA 1
ATOM 730 C C . VAL A 1 96 ? -1.287 7.908 -45.106 1.00 45.28 96 VAL A C 1
ATOM 732 O O . VAL A 1 96 ? -0.278 8.246 -44.492 1.00 45.28 96 VAL A O 1
ATOM 735 N N . GLY A 1 97 ? -2.348 7.332 -44.544 1.00 45.88 97 GLY A N 1
ATOM 736 C CA . GLY A 1 97 ? -2.392 6.911 -43.159 1.00 45.88 97 GLY A CA 1
ATOM 737 C C . GLY A 1 97 ? -1.316 5.874 -42.893 1.00 45.88 97 GLY A C 1
ATOM 738 O O . GLY A 1 97 ? -1.545 4.682 -43.079 1.00 45.88 97 GLY A O 1
ATOM 739 N N . ASP A 1 98 ? -0.171 6.340 -42.417 1.00 49.53 98 ASP A N 1
ATOM 740 C CA . ASP A 1 98 ? 0.606 5.573 -41.470 1.00 49.53 98 ASP A CA 1
ATOM 741 C C . ASP A 1 98 ? -0.117 5.769 -40.142 1.00 49.53 98 ASP A C 1
ATOM 743 O O . ASP A 1 98 ? -0.127 6.856 -39.560 1.00 49.53 98 ASP A O 1
ATOM 747 N N . ARG A 1 99 ? -0.825 4.728 -39.699 1.00 51.38 99 ARG A N 1
ATOM 748 C CA . ARG A 1 99 ? -1.165 4.605 -38.286 1.00 51.38 99 ARG A CA 1
ATOM 749 C C . ARG A 1 99 ? 0.175 4.487 -37.566 1.00 51.38 99 ARG A C 1
ATOM 751 O O . ARG A 1 99 ? 0.640 3.379 -37.323 1.00 51.38 99 ARG A O 1
ATOM 758 N N . SER A 1 100 ? 0.823 5.612 -37.271 1.00 54.38 100 SER A N 1
ATOM 759 C CA . SER A 1 100 ? 1.761 5.635 -36.167 1.00 54.38 100 SER A CA 1
ATOM 760 C C . SER A 1 100 ? 0.900 5.306 -34.962 1.00 54.38 100 SER A C 1
ATOM 762 O O . SER A 1 100 ? 0.105 6.137 -34.518 1.00 54.38 100 SER A O 1
ATOM 764 N N . ASP A 1 101 ? 0.957 4.051 -34.522 1.00 53.41 101 ASP A N 1
ATOM 765 C CA . ASP A 1 101 ? 0.538 3.709 -33.179 1.00 53.41 101 ASP A CA 1
ATOM 766 C C . ASP A 1 101 ? 1.293 4.695 -32.285 1.00 53.41 101 ASP A C 1
ATOM 768 O O . ASP A 1 101 ? 2.514 4.603 -32.154 1.00 53.41 101 ASP A O 1
ATOM 772 N N . ASP A 1 102 ? 0.589 5.701 -31.769 1.00 50.78 102 ASP A N 1
ATOM 773 C CA . ASP A 1 102 ? 1.094 6.662 -30.795 1.00 50.78 102 ASP A CA 1
ATOM 774 C C . ASP A 1 102 ? 1.273 5.901 -29.477 1.00 50.78 102 ASP A C 1
ATOM 776 O O . ASP A 1 102 ? 0.501 6.003 -28.524 1.00 50.78 102 ASP A O 1
ATOM 780 N N . LYS A 1 103 ? 2.234 4.975 -29.485 1.00 58.84 103 LYS A N 1
ATOM 781 C CA . LYS A 1 103 ? 2.707 4.251 -28.319 1.00 58.84 103 LYS A CA 1
ATOM 782 C C . LYS A 1 103 ? 3.529 5.290 -27.583 1.00 58.84 103 LYS A C 1
ATOM 784 O O . LYS A 1 103 ? 4.656 5.561 -27.988 1.00 58.84 103 LYS A O 1
ATOM 789 N N . GLY A 1 104 ? 2.896 5.954 -26.616 1.00 67.19 104 GLY A N 1
ATOM 790 C CA . GLY A 1 104 ? 3.461 7.098 -25.905 1.00 67.19 104 GLY A CA 1
ATOM 791 C C . GLY A 1 104 ? 4.956 6.932 -25.634 1.00 67.19 104 GLY A C 1
ATOM 792 O O . GLY A 1 104 ? 5.411 5.861 -25.242 1.00 67.19 104 GLY A O 1
ATOM 793 N N . SER A 1 105 ? 5.721 7.988 -25.904 1.00 85.69 105 SER A N 1
ATOM 794 C CA . SER A 1 105 ? 7.181 7.956 -25.812 1.00 85.69 105 SER A CA 1
ATOM 795 C C . SER A 1 105 ? 7.656 7.500 -24.428 1.00 85.69 105 SER A C 1
ATOM 797 O O . SER A 1 105 ? 7.108 7.936 -23.411 1.00 85.69 105 SER A O 1
ATOM 799 N N . TYR A 1 106 ? 8.727 6.699 -24.384 1.00 89.31 106 TYR A N 1
ATOM 800 C CA . TYR A 1 106 ? 9.393 6.293 -23.139 1.00 89.31 106 TYR A CA 1
ATOM 801 C C . TYR A 1 106 ? 9.749 7.494 -22.246 1.00 89.31 106 TYR A C 1
ATOM 803 O O . TYR A 1 106 ? 9.614 7.444 -21.027 1.00 89.31 106 TYR A O 1
ATOM 811 N N . GLU A 1 107 ? 10.099 8.630 -22.849 1.00 89.44 107 GLU A N 1
ATOM 812 C CA . GLU A 1 107 ? 10.381 9.871 -22.122 1.00 89.44 107 GLU A CA 1
ATOM 813 C C . GLU A 1 107 ? 9.155 10.445 -21.401 1.00 89.44 107 GLU A C 1
ATOM 815 O O . GLU A 1 107 ? 9.282 11.067 -20.347 1.00 89.44 107 GLU A O 1
ATOM 820 N N . ALA A 1 108 ? 7.957 10.270 -21.965 1.00 91.06 108 ALA A N 1
ATOM 821 C CA . ALA A 1 108 ? 6.715 10.673 -21.313 1.00 91.06 108 ALA A CA 1
ATOM 822 C C . ALA A 1 108 ? 6.363 9.697 -20.186 1.00 91.06 108 ALA A C 1
ATOM 824 O O . ALA A 1 108 ? 6.014 10.131 -19.091 1.00 91.06 108 ALA A O 1
ATOM 825 N N . TYR A 1 109 ? 6.529 8.396 -20.436 1.00 91.75 109 TYR A N 1
ATOM 826 C CA . TYR A 1 109 ? 6.371 7.348 -19.430 1.00 91.75 109 TYR A CA 1
ATOM 827 C C . TYR A 1 109 ? 7.252 7.595 -18.202 1.00 91.75 109 TYR A C 1
ATOM 829 O O . TYR A 1 109 ? 6.766 7.616 -17.074 1.00 91.75 109 TYR A O 1
ATOM 837 N N . LYS A 1 110 ? 8.545 7.849 -18.416 1.00 91.69 110 LYS A N 1
ATOM 838 C CA . LYS A 1 110 ? 9.533 8.033 -17.349 1.00 91.69 110 LYS A CA 1
ATOM 839 C C . LYS A 1 110 ? 9.226 9.222 -16.435 1.00 91.69 110 LYS A C 1
ATOM 841 O O . LYS A 1 110 ? 9.595 9.195 -15.267 1.00 91.69 110 LYS A O 1
ATOM 846 N N . LYS A 1 111 ? 8.544 10.247 -16.953 1.00 92.88 111 LYS A N 1
ATOM 847 C CA . LYS A 1 111 ? 8.169 11.457 -16.204 1.00 92.88 111 LYS A CA 1
ATOM 848 C C . LYS A 1 111 ? 6.940 11.286 -15.317 1.00 92.88 111 LYS A C 1
ATOM 850 O O . LYS A 1 111 ? 6.725 12.136 -14.460 1.00 92.88 111 LYS A O 1
ATOM 855 N N . MET A 1 112 ? 6.137 10.245 -15.528 1.00 93.06 112 MET A N 1
ATOM 856 C CA . MET A 1 112 ? 4.979 9.981 -14.678 1.00 93.06 112 MET A CA 1
ATOM 857 C C . MET A 1 112 ? 5.435 9.564 -13.282 1.00 93.06 112 MET A C 1
ATOM 859 O O . MET A 1 112 ? 6.387 8.789 -13.128 1.00 93.06 112 MET A O 1
ATOM 863 N N . THR A 1 113 ? 4.714 10.023 -12.268 1.00 96.00 113 THR A N 1
ATOM 864 C CA . THR A 1 113 ? 4.897 9.522 -10.906 1.00 96.00 113 THR A CA 1
ATOM 865 C C . THR A 1 113 ? 4.513 8.036 -10.825 1.00 96.00 113 THR A C 1
ATOM 867 O O . THR A 1 113 ? 3.689 7.558 -11.613 1.00 96.00 113 THR A O 1
ATOM 870 N N . PRO A 1 114 ? 5.068 7.273 -9.865 1.00 95.88 114 PRO A N 1
ATOM 871 C CA . PRO A 1 114 ? 4.670 5.886 -9.612 1.00 95.88 114 PRO A CA 1
ATOM 872 C C . PRO A 1 114 ? 3.153 5.676 -9.535 1.00 95.88 114 PRO A C 1
ATOM 874 O O . PRO A 1 114 ? 2.611 4.745 -10.133 1.00 95.88 114 PRO A O 1
ATOM 877 N N . LEU A 1 115 ? 2.468 6.574 -8.827 1.00 95.62 115 LEU A N 1
ATOM 878 C CA . LEU A 1 115 ? 1.027 6.532 -8.622 1.00 95.62 115 LEU A CA 1
ATOM 879 C C . LEU A 1 115 ? 0.256 6.766 -9.928 1.00 95.62 115 LEU A C 1
ATOM 881 O O . LEU A 1 115 ? -0.659 6.006 -10.247 1.00 95.62 115 LEU A O 1
ATOM 885 N N . GLU A 1 116 ? 0.650 7.766 -10.720 1.00 95.38 116 GLU A N 1
ATOM 886 C CA . GLU A 1 116 ? 0.045 8.042 -12.030 1.00 95.38 116 GLU A CA 1
ATOM 887 C C . GLU A 1 116 ? 0.254 6.886 -13.008 1.00 95.38 116 GLU A C 1
ATOM 889 O O . GLU A 1 116 ? -0.670 6.542 -13.750 1.00 95.38 116 GLU A O 1
ATOM 894 N N . LYS A 1 117 ? 1.429 6.241 -12.995 1.00 95.00 117 LYS A N 1
ATOM 895 C CA . LYS A 1 117 ? 1.674 5.029 -13.792 1.00 95.00 117 LYS A CA 1
ATOM 896 C C . LYS A 1 117 ? 0.708 3.924 -13.378 1.00 95.00 117 LYS A C 1
ATOM 898 O O . LYS A 1 117 ? 0.004 3.374 -14.225 1.00 95.00 117 LYS A O 1
ATOM 903 N N . ALA A 1 118 ? 0.622 3.634 -12.081 1.00 96.06 118 ALA A N 1
ATOM 904 C CA . ALA A 1 118 ? -0.276 2.609 -11.560 1.00 96.06 118 ALA A CA 1
ATOM 905 C C . ALA A 1 118 ? -1.742 2.868 -11.955 1.00 96.06 118 ALA A C 1
ATOM 907 O O . ALA A 1 118 ? -2.436 1.948 -12.396 1.00 96.06 118 ALA A O 1
ATOM 908 N N . GLN A 1 119 ? -2.191 4.125 -11.885 1.00 94.94 119 GLN A N 1
ATOM 909 C CA . GLN A 1 119 ? -3.530 4.532 -12.318 1.00 94.94 119 GLN A CA 1
ATOM 910 C C . GLN A 1 119 ? -3.731 4.371 -13.825 1.00 94.94 119 GLN A C 1
ATOM 912 O O . GLN A 1 119 ? -4.714 3.769 -14.254 1.00 94.94 119 GLN A O 1
ATOM 917 N N . THR A 1 120 ? -2.792 4.874 -14.627 1.00 93.88 120 THR A N 1
ATOM 918 C CA . THR A 1 120 ? -2.848 4.837 -16.097 1.00 93.88 120 THR A CA 1
ATOM 919 C C . THR A 1 120 ? -2.934 3.405 -16.617 1.00 93.88 120 THR A C 1
ATOM 921 O O . THR A 1 120 ? -3.639 3.131 -17.588 1.00 93.88 120 THR A O 1
ATOM 924 N N . TYR A 1 121 ? -2.245 2.476 -15.952 1.00 91.25 121 TYR A N 1
ATOM 925 C CA . TYR A 1 121 ? -2.207 1.066 -16.335 1.00 91.25 121 TYR A CA 1
ATOM 926 C C . TYR A 1 121 ? -3.235 0.187 -15.621 1.00 91.25 121 TYR A C 1
ATOM 928 O O . TYR A 1 121 ? -3.286 -1.015 -15.880 1.00 91.25 121 TYR A O 1
ATOM 936 N N . GLY A 1 122 ? -4.093 0.772 -14.782 1.00 91.88 122 GLY A N 1
ATOM 937 C CA . GLY A 1 122 ? -5.226 0.072 -14.181 1.00 91.88 122 GLY A CA 1
ATOM 938 C C . GLY A 1 122 ? -4.844 -0.917 -13.079 1.00 91.88 122 GLY A C 1
ATOM 939 O O . GLY A 1 122 ? -5.528 -1.926 -12.906 1.00 91.88 122 GLY A O 1
ATOM 940 N N . PHE A 1 123 ? -3.785 -0.643 -12.315 1.00 93.00 123 PHE A N 1
ATOM 941 C CA . PHE A 1 123 ? -3.390 -1.437 -11.146 1.00 93.00 123 PHE A CA 1
ATOM 942 C C . PHE A 1 123 ? -4.304 -1.173 -9.934 1.00 93.00 123 PHE A C 1
ATOM 944 O O . PHE A 1 123 ? -3.862 -0.725 -8.882 1.00 93.00 123 PHE A O 1
ATOM 951 N N . GLY A 1 124 ? -5.602 -1.455 -10.080 1.00 89.00 124 GLY A N 1
ATOM 952 C CA . GLY A 1 124 ? -6.599 -1.290 -9.011 1.00 89.00 124 GLY A CA 1
ATOM 953 C C . GLY A 1 124 ? -6.549 -2.364 -7.917 1.00 89.00 124 GLY A C 1
ATOM 954 O O . GLY A 1 124 ? -7.296 -2.292 -6.948 1.00 89.00 124 GLY A O 1
ATOM 955 N N . GLU A 1 125 ? -5.687 -3.369 -8.064 1.00 92.56 125 GLU A N 1
ATOM 956 C CA . GLU A 1 125 ? -5.518 -4.477 -7.126 1.00 92.56 125 GLU A CA 1
ATOM 957 C C . GLU A 1 125 ? -4.034 -4.802 -6.971 1.00 92.56 125 GLU A C 1
ATOM 959 O O . GLU A 1 125 ? -3.261 -4.642 -7.919 1.00 92.56 125 GLU A O 1
ATOM 964 N N . LEU A 1 126 ? -3.655 -5.352 -5.814 1.00 92.62 126 LEU A N 1
ATOM 965 C CA . LEU A 1 126 ? -2.301 -5.854 -5.600 1.00 92.62 126 LEU A CA 1
ATOM 966 C C . LEU A 1 126 ? -2.008 -7.013 -6.560 1.00 92.62 126 LEU A C 1
ATOM 968 O O . LEU A 1 126 ? -2.775 -7.975 -6.671 1.00 92.62 126 LEU A O 1
ATOM 972 N N . LYS A 1 127 ? -0.872 -6.923 -7.247 1.00 94.06 127 LYS A N 1
ATOM 973 C CA . LYS A 1 127 ? -0.307 -7.983 -8.086 1.00 94.06 127 LYS A CA 1
ATOM 974 C C . LYS A 1 127 ? 1.049 -8.397 -7.531 1.00 94.06 127 LYS A C 1
ATOM 976 O O . LYS A 1 127 ? 1.688 -7.644 -6.804 1.00 94.06 127 LYS A O 1
ATOM 981 N N . SER A 1 128 ? 1.494 -9.604 -7.869 1.00 94.50 128 SER A N 1
ATOM 982 C CA . SER A 1 128 ? 2.833 -10.047 -7.484 1.00 94.50 128 SER A CA 1
ATOM 983 C C . SER A 1 128 ? 3.901 -9.218 -8.194 1.00 94.50 128 SER A C 1
ATOM 985 O O . SER A 1 128 ? 3.695 -8.756 -9.320 1.00 94.50 128 SER A O 1
ATOM 987 N N . TYR A 1 129 ? 5.065 -9.093 -7.561 1.00 95.00 129 TYR A N 1
ATOM 988 C CA . TYR A 1 129 ? 6.214 -8.401 -8.136 1.00 95.00 129 TYR A CA 1
ATOM 989 C C . TYR A 1 129 ? 6.568 -8.920 -9.539 1.00 95.00 129 TYR A C 1
ATOM 991 O O . TYR A 1 129 ? 6.722 -8.137 -10.468 1.00 95.00 129 TYR A O 1
ATOM 999 N N . ASP A 1 130 ? 6.571 -10.243 -9.738 1.00 97.25 130 ASP A N 1
ATOM 1000 C CA . ASP A 1 130 ? 6.839 -10.857 -11.047 1.00 97.25 130 ASP A CA 1
ATOM 1001 C C . ASP A 1 130 ? 5.822 -10.457 -12.126 1.00 97.25 130 ASP A C 1
ATOM 1003 O O . ASP A 1 130 ? 6.174 -10.311 -13.301 1.00 97.25 130 ASP A O 1
ATOM 1007 N N . THR A 1 131 ? 4.559 -10.253 -11.741 1.00 96.38 131 THR A N 1
ATOM 1008 C CA . THR A 1 131 ? 3.513 -9.782 -12.661 1.00 96.38 131 THR A CA 1
ATOM 1009 C C . THR A 1 131 ? 3.788 -8.345 -13.084 1.00 96.38 131 THR A C 1
ATOM 1011 O O . THR A 1 131 ? 3.711 -8.028 -14.272 1.00 96.38 131 THR A O 1
ATOM 1014 N N . VAL A 1 132 ? 4.151 -7.488 -12.127 1.00 97.31 132 VAL A N 1
ATOM 1015 C CA . VAL A 1 132 ? 4.515 -6.091 -12.393 1.00 97.31 132 VAL A CA 1
ATOM 1016 C C . VAL A 1 132 ? 5.771 -6.028 -13.260 1.00 97.31 132 VAL A C 1
ATOM 1018 O O . VAL A 1 132 ? 5.773 -5.339 -14.276 1.00 97.31 132 VAL A O 1
ATOM 1021 N N . ARG A 1 133 ? 6.792 -6.832 -12.957 1.00 97.50 133 ARG A N 1
ATOM 1022 C CA . ARG A 1 133 ? 8.020 -6.929 -13.754 1.00 97.50 133 ARG A CA 1
ATOM 1023 C C . ARG A 1 133 ? 7.740 -7.332 -15.198 1.00 97.50 133 ARG A C 1
ATOM 1025 O O . ARG A 1 133 ? 8.247 -6.715 -16.133 1.00 97.50 133 ARG A O 1
ATOM 1032 N N . SER A 1 134 ? 6.905 -8.354 -15.384 1.00 96.81 134 SER A N 1
ATOM 1033 C CA . SER A 1 134 ? 6.491 -8.815 -16.714 1.00 96.81 134 SER A CA 1
ATOM 1034 C C . SER A 1 134 ? 5.746 -7.716 -17.475 1.00 96.81 134 SER A C 1
ATOM 1036 O O . SER A 1 134 ? 5.952 -7.542 -18.676 1.00 96.81 134 SER A O 1
ATOM 1038 N N . PHE A 1 135 ? 4.910 -6.943 -16.778 1.00 96.06 135 PHE A N 1
ATOM 1039 C CA . PHE A 1 135 ? 4.218 -5.797 -17.353 1.00 96.06 135 PHE A CA 1
ATOM 1040 C C . PHE A 1 135 ? 5.194 -4.702 -17.802 1.00 96.06 135 PHE A C 1
ATOM 1042 O O . PHE A 1 135 ? 5.118 -4.280 -18.955 1.00 96.06 135 PHE A O 1
ATOM 1049 N N . VAL A 1 136 ? 6.135 -4.285 -16.945 1.00 96.25 136 VAL A N 1
ATOM 1050 C CA . VAL A 1 136 ? 7.149 -3.267 -17.283 1.00 96.25 136 VAL A CA 1
ATOM 1051 C C . VAL A 1 136 ? 7.967 -3.706 -18.492 1.00 96.25 136 VAL A C 1
ATOM 1053 O O . VAL A 1 136 ? 8.114 -2.943 -19.446 1.00 96.25 136 VAL A O 1
ATOM 1056 N N . GLN A 1 137 ? 8.419 -4.963 -18.510 1.00 96.19 137 GLN A N 1
ATOM 1057 C CA . GLN A 1 137 ? 9.180 -5.511 -19.629 1.00 96.19 137 GLN A CA 1
ATOM 1058 C C . GLN A 1 137 ? 8.394 -5.434 -20.943 1.00 96.19 137 GLN A C 1
ATOM 1060 O O . GLN A 1 137 ? 8.917 -4.973 -21.959 1.00 96.19 137 GLN A O 1
ATOM 1065 N N . MET A 1 138 ? 7.124 -5.848 -20.930 1.00 95.12 138 MET A N 1
ATOM 1066 C CA . MET A 1 138 ? 6.253 -5.728 -22.100 1.00 95.12 138 MET A CA 1
ATOM 1067 C C . MET A 1 138 ? 6.057 -4.268 -22.509 1.00 95.12 138 MET A C 1
ATOM 1069 O O . MET A 1 138 ? 6.006 -3.971 -23.702 1.00 95.12 138 MET A O 1
ATOM 1073 N N . LYS A 1 139 ? 5.995 -3.343 -21.547 1.00 93.50 139 LYS A N 1
ATOM 1074 C CA . LYS A 1 139 ? 5.775 -1.926 -21.835 1.00 93.50 139 LYS A CA 1
ATOM 1075 C C . LYS A 1 139 ? 6.981 -1.234 -22.438 1.00 93.50 139 LYS A C 1
ATOM 1077 O O . LYS A 1 139 ? 6.819 -0.450 -23.370 1.00 93.50 139 LYS A O 1
ATOM 1082 N N . PHE A 1 140 ? 8.177 -1.590 -21.995 1.00 94.69 140 PHE A N 1
ATOM 1083 C CA . PHE A 1 140 ? 9.414 -1.152 -22.632 1.00 94.69 140 PHE A CA 1
ATOM 1084 C C . PHE A 1 140 ? 9.499 -1.644 -24.077 1.00 94.69 140 PHE A C 1
ATOM 1086 O O . PHE A 1 140 ? 9.748 -0.840 -24.973 1.00 94.69 140 PHE A O 1
ATOM 1093 N N . LEU A 1 141 ? 9.166 -2.915 -24.334 1.00 92.62 141 LEU A N 1
ATOM 1094 C CA . LEU A 1 141 ? 9.110 -3.457 -25.697 1.00 92.62 141 LEU A CA 1
ATOM 1095 C C . LEU A 1 141 ? 8.064 -2.751 -26.569 1.00 92.62 141 LEU A C 1
ATOM 1097 O O . LEU A 1 141 ? 8.355 -2.427 -27.721 1.00 92.62 141 LEU A O 1
ATOM 1101 N N . ASP A 1 142 ? 6.874 -2.474 -26.028 1.00 92.69 142 ASP A N 1
ATOM 1102 C CA . ASP A 1 142 ? 5.827 -1.721 -26.729 1.00 92.69 142 ASP A CA 1
ATOM 1103 C C . ASP A 1 142 ? 6.313 -0.322 -27.136 1.00 92.69 142 ASP A C 1
ATOM 1105 O O . ASP A 1 142 ? 6.005 0.133 -28.238 1.00 92.69 142 ASP A O 1
ATOM 1109 N N . MET A 1 143 ? 7.080 0.340 -26.267 1.00 93.44 143 MET A N 1
ATOM 1110 C CA . MET A 1 143 ? 7.673 1.662 -26.507 1.00 93.44 143 MET A CA 1
ATOM 1111 C C . MET A 1 143 ? 8.970 1.609 -27.333 1.00 93.44 143 MET A C 1
ATOM 1113 O O . MET A 1 143 ? 9.545 2.653 -27.634 1.00 93.44 143 MET A O 1
ATOM 1117 N N . GLY A 1 144 ? 9.446 0.416 -27.709 1.00 91.00 144 GLY A N 1
ATOM 1118 C CA . GLY A 1 144 ? 10.716 0.233 -28.416 1.00 91.00 144 GLY A CA 1
ATOM 1119 C C . GLY A 1 144 ? 11.954 0.568 -27.574 1.00 91.00 144 GLY A C 1
ATOM 1120 O O . GLY A 1 144 ? 13.027 0.779 -28.140 1.00 91.00 144 GLY A O 1
ATOM 1121 N N . HIS A 1 145 ? 11.814 0.626 -26.246 1.00 92.94 145 HIS A N 1
ATOM 1122 C CA . HIS A 1 145 ? 12.905 0.872 -25.306 1.00 92.94 145 HIS A CA 1
ATOM 1123 C C . HIS A 1 145 ? 13.611 -0.437 -24.949 1.00 92.94 145 HIS A C 1
ATOM 1125 O O . HIS A 1 145 ? 12.973 -1.424 -24.575 1.00 92.94 145 HIS A O 1
ATOM 1131 N N . ILE A 1 146 ? 14.938 -0.448 -25.065 1.00 91.44 146 ILE A N 1
ATOM 1132 C CA . ILE A 1 146 ? 15.778 -1.581 -24.673 1.00 91.44 146 ILE A CA 1
ATOM 1133 C C . ILE A 1 146 ? 16.431 -1.207 -23.348 1.00 91.44 146 ILE A C 1
ATOM 1135 O O . ILE A 1 146 ? 17.435 -0.501 -23.339 1.00 91.44 146 ILE A O 1
ATOM 1139 N N . ALA A 1 147 ? 15.843 -1.681 -22.253 1.00 92.62 147 ALA A N 1
ATOM 1140 C CA . ALA A 1 147 ? 16.397 -1.505 -20.919 1.00 92.62 147 ALA A CA 1
ATOM 1141 C C . ALA A 1 147 ? 17.424 -2.590 -20.589 1.00 92.62 147 ALA A C 1
ATOM 1143 O O . ALA A 1 147 ? 17.325 -3.732 -21.060 1.00 92.62 147 ALA A O 1
ATOM 1144 N N . ASP A 1 148 ? 18.387 -2.235 -19.748 1.00 95.38 148 ASP A N 1
ATOM 1145 C CA . ASP A 1 148 ? 19.204 -3.216 -19.048 1.00 95.38 148 ASP A CA 1
ATOM 1146 C C . ASP A 1 148 ? 18.447 -3.810 -17.843 1.00 95.38 148 ASP A C 1
ATOM 1148 O O . ASP A 1 148 ? 17.261 -3.552 -17.618 1.00 95.38 148 ASP A O 1
ATOM 1152 N N . VAL A 1 149 ? 19.112 -4.708 -17.114 1.00 95.75 149 VAL A N 1
ATOM 1153 C CA . VAL A 1 149 ? 18.497 -5.404 -15.978 1.00 95.75 149 VAL A CA 1
ATOM 1154 C C . VAL A 1 149 ? 18.217 -4.443 -14.827 1.00 95.75 149 VAL A C 1
ATOM 1156 O O . VAL A 1 149 ? 17.174 -4.579 -14.191 1.00 95.75 149 VAL A O 1
ATOM 1159 N N . ASP A 1 150 ? 19.111 -3.488 -14.584 1.00 96.88 150 ASP A N 1
ATOM 1160 C CA . ASP A 1 150 ? 19.017 -2.576 -13.448 1.00 96.88 150 ASP A CA 1
ATOM 1161 C C . ASP A 1 150 ? 17.873 -1.580 -13.676 1.00 96.88 150 ASP A C 1
ATOM 1163 O O . ASP A 1 150 ? 16.974 -1.483 -12.844 1.00 96.88 150 ASP A O 1
ATOM 1167 N N . GLU A 1 151 ? 17.804 -0.960 -14.858 1.00 96.31 151 GLU A N 1
ATOM 1168 C CA . GLU A 1 151 ? 16.713 -0.058 -15.248 1.00 96.31 151 GLU A CA 1
ATOM 1169 C C . GLU A 1 151 ? 15.349 -0.766 -15.220 1.00 96.31 151 GLU A C 1
ATOM 1171 O O . GLU A 1 151 ? 14.348 -0.190 -14.785 1.00 96.31 151 GLU A O 1
ATOM 1176 N N . LEU A 1 152 ? 15.288 -2.033 -15.648 1.00 96.19 152 LEU A N 1
ATOM 1177 C CA . LEU A 1 152 ? 14.057 -2.822 -15.575 1.00 96.19 152 LEU A CA 1
ATOM 1178 C C . LEU A 1 152 ? 13.609 -3.053 -14.124 1.00 96.19 152 LEU A C 1
ATOM 1180 O O . LEU A 1 152 ? 12.408 -2.994 -13.847 1.00 96.19 152 LEU A O 1
ATOM 1184 N N . LEU A 1 153 ? 14.538 -3.360 -13.217 1.00 97.12 153 LEU A N 1
ATOM 1185 C CA . LEU A 1 153 ? 14.227 -3.602 -11.806 1.00 97.12 153 LEU A CA 1
ATOM 1186 C C . LEU A 1 153 ? 13.829 -2.310 -11.091 1.00 97.12 153 LEU A C 1
ATOM 1188 O O . LEU A 1 153 ? 12.796 -2.300 -10.429 1.00 97.12 153 LEU A O 1
ATOM 1192 N N . GLU A 1 154 ? 14.558 -1.214 -11.303 1.00 96.88 154 GLU A N 1
ATOM 1193 C CA . GLU A 1 154 ? 14.221 0.102 -10.745 1.00 96.88 154 GLU A CA 1
ATOM 1194 C C . GLU A 1 154 ? 12.813 0.545 -11.161 1.00 96.88 154 GLU A C 1
ATOM 1196 O O . GLU A 1 154 ? 12.005 0.975 -10.334 1.00 96.88 154 GLU A O 1
ATOM 1201 N N . GLU A 1 155 ? 12.475 0.397 -12.443 1.00 97.31 155 GLU A N 1
ATOM 1202 C CA . GLU A 1 155 ? 11.144 0.749 -12.926 1.00 97.31 155 GLU A CA 1
ATOM 1203 C C . GLU A 1 155 ? 10.064 -0.199 -12.383 1.00 97.31 155 GLU A C 1
ATOM 1205 O O . GLU A 1 155 ? 8.944 0.230 -12.094 1.00 97.31 155 GLU A O 1
ATOM 1210 N N . THR A 1 156 ? 10.397 -1.479 -12.202 1.00 97.62 156 THR A N 1
ATOM 1211 C CA . THR A 1 156 ? 9.497 -2.441 -11.556 1.00 97.62 156 THR A CA 1
ATOM 1212 C C . THR A 1 156 ? 9.221 -2.041 -10.111 1.00 97.62 156 THR A C 1
ATOM 1214 O O . THR A 1 156 ? 8.060 -2.048 -9.704 1.00 97.62 156 THR A O 1
ATOM 1217 N N . ASP A 1 157 ? 10.243 -1.647 -9.353 1.00 97.31 157 ASP A N 1
ATOM 1218 C CA . ASP A 1 157 ? 10.107 -1.201 -7.966 1.00 97.31 157 ASP A CA 1
ATOM 1219 C C . ASP A 1 157 ? 9.240 0.054 -7.870 1.00 97.31 157 ASP A C 1
ATOM 1221 O O . ASP A 1 157 ? 8.334 0.124 -7.034 1.00 97.31 157 ASP A O 1
ATOM 1225 N N . LEU A 1 158 ? 9.461 1.024 -8.765 1.00 96.69 158 LEU A N 1
ATOM 1226 C CA . LEU A 1 158 ? 8.641 2.231 -8.847 1.00 96.69 158 LEU A CA 1
ATOM 1227 C C . LEU A 1 158 ? 7.182 1.885 -9.137 1.00 96.69 158 LEU A C 1
ATOM 1229 O O . LEU A 1 158 ? 6.296 2.321 -8.402 1.00 96.69 158 LEU A O 1
ATOM 1233 N N . LEU A 1 159 ? 6.907 1.082 -10.164 1.00 97.06 159 LEU A N 1
ATOM 1234 C CA . LEU A 1 159 ? 5.533 0.722 -10.509 1.00 97.06 159 LEU A CA 1
ATOM 1235 C C . LEU A 1 159 ? 4.865 -0.110 -9.406 1.00 97.06 159 LEU A C 1
ATOM 1237 O O . LEU A 1 159 ? 3.693 0.108 -9.096 1.00 97.06 159 LEU A O 1
ATOM 1241 N N . TYR A 1 160 ? 5.606 -1.025 -8.782 1.00 96.62 160 TYR A N 1
ATOM 1242 C CA . TYR A 1 160 ? 5.118 -1.835 -7.670 1.00 96.62 160 TYR A CA 1
ATOM 1243 C C . TYR A 1 160 ? 4.764 -0.962 -6.463 1.00 96.62 160 TYR A C 1
ATOM 1245 O O . TYR A 1 160 ? 3.675 -1.096 -5.901 1.00 96.62 160 TYR A O 1
ATOM 1253 N N . LYS A 1 161 ? 5.635 -0.011 -6.106 1.00 95.75 161 LYS A N 1
ATOM 1254 C CA . LYS A 1 161 ? 5.367 0.987 -5.065 1.00 95.75 161 LYS A CA 1
ATOM 1255 C C . LYS A 1 161 ? 4.110 1.797 -5.388 1.00 95.75 161 LYS A C 1
ATOM 1257 O O . LYS A 1 161 ? 3.231 1.906 -4.538 1.00 95.75 161 LYS A O 1
ATOM 1262 N N . GLY A 1 162 ? 4.002 2.308 -6.616 1.00 96.56 162 GLY A N 1
ATOM 1263 C CA . GLY A 1 162 ? 2.842 3.077 -7.071 1.00 96.56 162 GLY A CA 1
ATOM 1264 C C . GLY A 1 162 ? 1.533 2.287 -7.022 1.00 96.56 162 GLY A C 1
ATOM 1265 O O . GLY A 1 162 ? 0.500 2.829 -6.641 1.00 96.56 162 GLY A O 1
ATOM 1266 N N . MET A 1 163 ? 1.567 0.993 -7.350 1.00 96.69 163 MET A N 1
ATOM 1267 C CA . MET A 1 163 ? 0.420 0.091 -7.215 1.00 96.69 163 MET A CA 1
ATOM 1268 C C . MET A 1 163 ? 0.012 -0.087 -5.751 1.00 96.69 163 MET A C 1
ATOM 1270 O O . MET A 1 163 ? -1.169 0.038 -5.433 1.00 96.69 163 MET A O 1
ATOM 1274 N N . CYS A 1 164 ? 0.963 -0.370 -4.858 1.00 94.75 164 CYS A N 1
ATOM 1275 C CA . CYS A 1 164 ? 0.679 -0.501 -3.428 1.00 94.75 164 CYS A CA 1
ATOM 1276 C C . CYS A 1 164 ? 0.046 0.780 -2.872 1.00 94.75 164 CYS A C 1
ATOM 1278 O O . CYS A 1 164 ? -0.986 0.716 -2.203 1.00 94.75 164 CYS A O 1
ATOM 1280 N N . GLU A 1 165 ? 0.617 1.936 -3.212 1.00 95.62 165 GLU A N 1
ATOM 1281 C CA . GLU A 1 165 ? 0.100 3.248 -2.825 1.00 95.62 165 GLU A CA 1
ATOM 1282 C C . GLU A 1 165 ? -1.313 3.492 -3.370 1.00 95.62 165 GLU A C 1
ATOM 1284 O O . GLU A 1 165 ? -2.195 3.918 -2.623 1.00 95.62 165 GLU A O 1
ATOM 1289 N N . LEU A 1 166 ? -1.563 3.163 -4.642 1.00 96.56 166 LEU A N 1
ATOM 1290 C CA . LEU A 1 166 ? -2.879 3.312 -5.260 1.00 96.56 166 LEU A CA 1
ATOM 1291 C C . LEU A 1 166 ? -3.938 2.475 -4.543 1.00 96.56 166 LEU A C 1
ATOM 1293 O O . LEU A 1 166 ? -4.996 3.000 -4.199 1.00 96.56 166 LEU A O 1
ATOM 1297 N N . VAL A 1 167 ? -3.649 1.195 -4.300 1.00 96.12 167 VAL A N 1
ATOM 1298 C CA . VAL A 1 167 ? -4.589 0.275 -3.646 1.00 96.12 167 VAL A CA 1
ATOM 1299 C C . VAL A 1 167 ? -4.878 0.717 -2.215 1.00 96.12 167 VAL A C 1
ATOM 1301 O O . VAL A 1 167 ? -6.041 0.716 -1.807 1.00 96.12 167 VAL A O 1
ATOM 1304 N N . VAL A 1 168 ? -3.849 1.112 -1.458 1.00 97.00 168 VAL A N 1
ATOM 1305 C CA . VAL A 1 168 ? -4.024 1.643 -0.099 1.00 97.00 168 VAL A CA 1
ATOM 1306 C C . VAL A 1 168 ? -4.878 2.903 -0.136 1.00 97.00 168 VAL A C 1
ATOM 1308 O O . VAL A 1 168 ? -5.889 2.952 0.556 1.00 97.00 168 VAL A O 1
ATOM 1311 N N . ARG A 1 169 ? -4.544 3.881 -0.986 1.00 96.44 169 ARG A N 1
ATOM 1312 C CA . ARG A 1 169 ? -5.288 5.143 -1.085 1.00 96.44 169 ARG A CA 1
ATOM 1313 C C . ARG A 1 169 ? -6.758 4.915 -1.430 1.00 96.44 169 ARG A C 1
ATOM 1315 O O . ARG A 1 169 ? -7.622 5.427 -0.725 1.00 96.44 169 ARG A O 1
ATOM 1322 N N . THR A 1 170 ? -7.051 4.116 -2.456 1.00 96.50 170 THR A N 1
ATOM 1323 C CA . THR A 1 170 ? -8.435 3.817 -2.855 1.00 96.50 170 THR A CA 1
ATOM 1324 C C . THR A 1 170 ? -9.206 3.134 -1.727 1.00 96.50 170 THR A C 1
ATOM 1326 O O . THR A 1 170 ? -10.335 3.517 -1.433 1.00 96.50 170 THR A O 1
ATOM 1329 N N . LYS A 1 171 ? -8.595 2.167 -1.032 1.00 96.69 171 LYS A N 1
ATOM 1330 C CA . LYS A 1 171 ? -9.236 1.498 0.109 1.00 96.69 171 LYS A CA 1
ATOM 1331 C C . LYS A 1 171 ? -9.443 2.431 1.297 1.00 96.69 171 LYS A C 1
ATOM 1333 O O . LYS A 1 171 ? -10.487 2.375 1.941 1.00 96.69 171 LYS A O 1
ATOM 1338 N N . THR A 1 172 ? -8.482 3.302 1.581 1.00 97.50 172 THR A N 1
ATOM 1339 C CA . THR A 1 172 ? -8.606 4.320 2.623 1.00 97.50 172 THR A CA 1
ATOM 1340 C C . THR A 1 172 ? -9.760 5.275 2.330 1.00 97.50 172 THR A C 1
ATOM 1342 O O . THR A 1 172 ? -10.537 5.547 3.239 1.00 97.50 172 THR A O 1
ATOM 1345 N N . GLU A 1 173 ? -9.912 5.742 1.089 1.00 96.69 173 GLU A N 1
ATOM 1346 C CA . GLU A 1 173 ? -11.035 6.595 0.671 1.00 96.69 173 GLU A CA 1
ATOM 1347 C C . GLU A 1 173 ? -12.386 5.884 0.855 1.00 96.69 173 GLU A C 1
ATOM 1349 O O . GLU A 1 173 ? -13.286 6.441 1.485 1.00 96.69 173 GLU A O 1
ATOM 1354 N N . GLU A 1 174 ? -12.504 4.629 0.404 1.00 96.69 174 GLU A N 1
ATOM 1355 C CA . GLU A 1 174 ? -13.712 3.806 0.587 1.00 96.69 174 GLU A CA 1
ATOM 1356 C C . GLU A 1 174 ? -14.105 3.682 2.070 1.00 96.69 174 GLU A C 1
ATOM 1358 O O . GLU A 1 174 ? -15.262 3.902 2.438 1.00 96.69 174 GLU A O 1
ATOM 1363 N N . ILE A 1 175 ? -13.137 3.359 2.934 1.00 96.12 175 ILE A N 1
ATOM 1364 C CA . ILE A 1 175 ? -13.357 3.199 4.378 1.00 96.12 175 ILE A CA 1
ATOM 1365 C C . ILE A 1 175 ? -13.714 4.542 5.020 1.00 96.12 175 ILE A C 1
ATOM 1367 O O . ILE A 1 175 ? -14.644 4.619 5.823 1.00 96.12 175 ILE A O 1
ATOM 1371 N N . GLN A 1 176 ? -13.008 5.613 4.657 1.00 95.75 176 GLN A N 1
ATOM 1372 C CA . GLN A 1 176 ? -13.260 6.948 5.190 1.00 95.75 176 GLN A CA 1
ATOM 1373 C C . GLN A 1 176 ? -14.685 7.411 4.854 1.00 95.75 176 GLN A C 1
ATOM 1375 O O . GLN A 1 176 ? -15.371 7.972 5.711 1.00 95.75 176 GLN A O 1
ATOM 1380 N N . ASP A 1 177 ? -15.155 7.156 3.635 1.00 95.69 177 ASP A N 1
ATOM 1381 C CA . ASP A 1 177 ? -16.512 7.499 3.216 1.00 95.69 177 ASP A CA 1
ATOM 1382 C C . ASP A 1 177 ? -17.575 6.640 3.915 1.00 95.69 177 ASP A C 1
ATOM 1384 O O . ASP A 1 177 ? -18.616 7.170 4.323 1.00 95.69 177 ASP A O 1
ATOM 1388 N N . GLU A 1 178 ? -17.305 5.353 4.161 1.00 95.25 178 GLU A N 1
ATOM 1389 C CA . GLU A 1 178 ? -18.183 4.505 4.978 1.00 95.25 178 GLU A CA 1
ATOM 1390 C C . GLU A 1 178 ? -18.306 5.035 6.420 1.00 95.25 178 GLU A C 1
ATOM 1392 O O . GLU A 1 178 ? -19.411 5.106 6.972 1.00 95.25 178 GLU A O 1
ATOM 1397 N N . ILE A 1 179 ? -17.194 5.458 7.027 1.00 93.75 179 ILE A N 1
ATOM 1398 C CA . ILE A 1 179 ? -17.157 6.025 8.385 1.00 93.75 179 ILE A CA 1
ATOM 1399 C C . ILE A 1 179 ? -17.933 7.345 8.441 1.00 93.75 179 ILE A C 1
ATOM 1401 O O . ILE A 1 179 ? -18.787 7.523 9.317 1.00 93.75 179 ILE A O 1
ATOM 1405 N N . LYS A 1 180 ? -17.716 8.245 7.468 1.00 92.56 180 LYS A N 1
ATOM 1406 C CA . LYS A 1 180 ? -18.475 9.504 7.343 1.00 92.56 180 LYS A CA 1
ATOM 1407 C C . LYS A 1 180 ? -19.976 9.243 7.235 1.00 92.56 180 LYS A C 1
ATOM 1409 O O . LYS A 1 180 ? -20.758 9.928 7.890 1.00 92.56 180 LYS A O 1
ATOM 1414 N N . HIS A 1 181 ? -20.384 8.246 6.448 1.00 91.88 181 HIS A N 1
ATOM 1415 C CA . HIS A 1 181 ? -21.793 7.881 6.294 1.00 91.88 181 HIS A CA 1
ATOM 1416 C C . HIS A 1 181 ? -22.410 7.347 7.599 1.00 91.88 181 HIS A C 1
ATOM 1418 O O . HIS A 1 181 ? -23.591 7.571 7.865 1.00 91.88 181 HIS A O 1
ATOM 1424 N N . ARG A 1 182 ? -21.630 6.650 8.434 1.00 90.69 182 ARG A N 1
ATOM 1425 C CA . ARG A 1 182 ? -22.078 6.157 9.750 1.00 90.69 182 ARG A CA 1
ATOM 1426 C C . ARG A 1 182 ? -22.166 7.258 10.808 1.00 90.69 182 ARG A C 1
ATOM 1428 O O . ARG A 1 182 ? -22.969 7.136 11.729 1.00 90.69 182 ARG A O 1
ATOM 1435 N N . GLY A 1 183 ? -21.378 8.325 10.672 1.00 89.25 183 GLY A N 1
ATOM 1436 C CA . GLY A 1 183 ? -21.366 9.447 11.614 1.00 89.25 183 GLY A CA 1
ATOM 1437 C C . GLY A 1 183 ? -20.671 9.127 12.941 1.00 89.25 183 GLY A C 1
ATOM 1438 O O . GLY A 1 183 ? -21.041 9.682 13.974 1.00 89.25 183 GLY A O 1
ATOM 1439 N N . SER A 1 184 ? -19.693 8.219 12.927 1.00 89.31 184 SER A N 1
ATOM 1440 C CA . SER A 1 184 ? -18.868 7.850 14.088 1.00 89.31 184 SER A CA 1
ATOM 1441 C C . SER A 1 184 ? -17.396 8.133 13.797 1.00 89.31 184 SER A C 1
ATOM 1443 O O . SER A 1 184 ? -16.997 8.147 12.635 1.00 89.31 184 SER A O 1
ATOM 1445 N N . ALA A 1 185 ? -16.588 8.370 14.830 1.00 92.75 185 ALA A N 1
ATOM 1446 C CA . ALA A 1 185 ? -15.138 8.431 14.668 1.00 92.75 185 ALA A CA 1
ATOM 1447 C C . ALA A 1 185 ? -14.572 7.016 14.498 1.00 92.75 185 ALA A C 1
ATOM 1449 O O . ALA A 1 185 ? -15.124 6.065 15.049 1.00 92.75 185 ALA A O 1
ATOM 1450 N N . PHE A 1 186 ? -13.468 6.875 13.757 1.00 93.88 186 PHE A N 1
ATOM 1451 C CA . PHE A 1 186 ? -12.827 5.571 13.566 1.00 93.88 186 PHE A CA 1
ATOM 1452 C C . PHE A 1 186 ? -12.398 4.947 14.899 1.00 93.88 186 PHE A C 1
ATOM 1454 O O . PHE A 1 186 ? -12.656 3.769 15.123 1.00 93.88 186 PHE A O 1
ATOM 1461 N N . ASP A 1 187 ? -11.829 5.744 15.806 1.00 91.38 187 ASP A N 1
ATOM 1462 C CA . ASP A 1 187 ? -11.349 5.283 17.116 1.00 91.38 187 ASP A CA 1
ATOM 1463 C C . ASP A 1 187 ? -12.446 4.700 18.006 1.00 91.38 187 ASP A C 1
ATOM 1465 O O . ASP A 1 187 ? -12.179 3.785 18.783 1.00 91.38 187 ASP A O 1
ATOM 1469 N N . ASP A 1 188 ? -13.676 5.192 17.857 1.00 91.19 188 ASP A N 1
ATOM 1470 C CA . ASP A 1 188 ? -14.825 4.774 18.660 1.00 91.19 188 ASP A CA 1
ATOM 1471 C C . ASP A 1 188 ? -15.520 3.521 18.100 1.00 91.19 188 ASP A C 1
ATOM 1473 O O . ASP A 1 188 ? -16.419 2.969 18.743 1.00 91.19 188 ASP A O 1
ATOM 1477 N N . LEU A 1 189 ? -15.146 3.068 16.897 1.00 93.69 189 LEU A N 1
ATOM 1478 C CA . LEU A 1 189 ? -15.721 1.866 16.300 1.00 93.69 189 LEU A CA 1
ATOM 1479 C C . LEU A 1 189 ? -15.308 0.620 17.075 1.00 93.69 189 LEU A C 1
ATOM 1481 O O . LEU A 1 189 ? -14.167 0.470 17.518 1.00 93.69 189 LEU A O 1
ATOM 1485 N N . PHE A 1 190 ? -16.222 -0.346 17.153 1.00 94.06 190 PHE A N 1
ATOM 1486 C CA . PHE A 1 190 ? -15.878 -1.640 17.724 1.00 94.06 190 PHE A CA 1
ATOM 1487 C C . PHE A 1 190 ? -14.832 -2.352 16.855 1.00 94.06 190 PHE A C 1
ATOM 1489 O O . PHE A 1 190 ? -14.888 -2.301 15.626 1.00 94.06 190 PHE A O 1
ATOM 1496 N N . VAL A 1 191 ? -13.945 -3.127 17.487 1.00 96.00 191 VAL A N 1
ATOM 1497 C CA . VAL A 1 191 ? -12.897 -3.916 16.805 1.00 96.00 191 VAL A CA 1
ATOM 1498 C C . VAL A 1 191 ? -13.470 -4.782 15.673 1.00 96.00 191 VAL A C 1
ATOM 1500 O O . VAL A 1 191 ? -12.887 -4.883 14.599 1.00 96.00 191 VAL A O 1
ATOM 1503 N N . ILE A 1 192 ? -14.659 -5.365 15.869 1.00 95.00 192 ILE A N 1
ATOM 1504 C CA . ILE A 1 192 ? -15.350 -6.160 14.840 1.00 95.00 192 ILE A CA 1
ATOM 1505 C C . ILE A 1 192 ? -15.797 -5.328 13.629 1.00 95.00 192 ILE A C 1
ATOM 1507 O O . ILE A 1 192 ? -15.857 -5.846 12.515 1.00 95.00 192 ILE A O 1
ATOM 1511 N N . GLU A 1 193 ? -16.137 -4.057 13.824 1.00 94.88 193 GLU A N 1
ATOM 1512 C CA . GLU A 1 193 ? -16.520 -3.151 12.740 1.00 94.88 193 GLU A CA 1
ATOM 1513 C C . GLU A 1 193 ? -15.286 -2.707 11.963 1.00 94.88 193 GLU A C 1
ATOM 1515 O O . GLU A 1 193 ? -15.275 -2.854 10.741 1.00 94.88 193 GLU A O 1
ATOM 1520 N N . LYS A 1 194 ? -14.221 -2.300 12.670 1.00 95.62 194 LYS A N 1
ATOM 1521 C CA . LYS A 1 194 ? -12.907 -2.009 12.074 1.00 95.62 194 LYS A CA 1
ATOM 1522 C C . LYS A 1 194 ? -12.411 -3.192 11.239 1.00 95.62 194 LYS A C 1
ATOM 1524 O O . LYS A 1 194 ? -12.094 -3.028 10.064 1.00 95.62 194 LYS A O 1
ATOM 1529 N N . ALA A 1 195 ? -12.453 -4.402 11.799 1.00 95.62 195 ALA A N 1
ATOM 1530 C CA . ALA A 1 195 ? -12.061 -5.638 11.122 1.00 95.62 195 ALA A CA 1
ATOM 1531 C C . ALA A 1 195 ? -12.834 -5.886 9.814 1.00 95.62 195 ALA A C 1
ATOM 1533 O O . ALA A 1 195 ? -12.253 -6.286 8.805 1.00 95.62 195 ALA A O 1
ATOM 1534 N N . ARG A 1 196 ? -14.150 -5.633 9.810 1.00 94.00 196 ARG A N 1
ATOM 1535 C CA . ARG A 1 196 ? -15.007 -5.820 8.626 1.00 94.00 196 ARG A CA 1
ATOM 1536 C C . ARG A 1 196 ? -14.780 -4.774 7.540 1.00 94.00 196 ARG A C 1
ATOM 1538 O O . ARG A 1 196 ? -14.966 -5.100 6.369 1.00 94.00 196 ARG A O 1
ATOM 1545 N N . MET A 1 197 ? -14.428 -3.551 7.921 1.00 94.56 197 MET A N 1
ATOM 1546 C CA . MET A 1 197 ? -14.098 -2.483 6.976 1.00 94.56 197 MET A CA 1
ATOM 1547 C C . MET A 1 197 ? -12.714 -2.709 6.361 1.00 94.56 197 MET A C 1
ATOM 1549 O O . MET A 1 197 ? -12.573 -2.660 5.144 1.00 94.56 197 MET A O 1
ATOM 1553 N N . LEU A 1 198 ? -11.711 -3.010 7.193 1.00 94.81 198 LEU A N 1
ATOM 1554 C CA . LEU A 1 198 ? -10.311 -3.116 6.772 1.00 94.81 198 LEU A CA 1
ATOM 1555 C C . LEU A 1 198 ? -10.010 -4.372 5.953 1.00 94.81 198 LEU A C 1
ATOM 1557 O O . LEU A 1 198 ? -9.233 -4.289 5.009 1.00 94.81 198 LEU A O 1
ATOM 1561 N N . GLN A 1 199 ? -10.615 -5.517 6.296 1.00 92.62 199 GLN A N 1
ATOM 1562 C CA . GLN A 1 199 ? -10.462 -6.782 5.555 1.00 92.62 199 GLN A CA 1
ATOM 1563 C C . GLN A 1 199 ? -8.995 -7.119 5.223 1.00 92.62 199 GLN A C 1
ATOM 1565 O O . GLN A 1 199 ? -8.644 -7.345 4.066 1.00 92.62 199 GLN A O 1
ATOM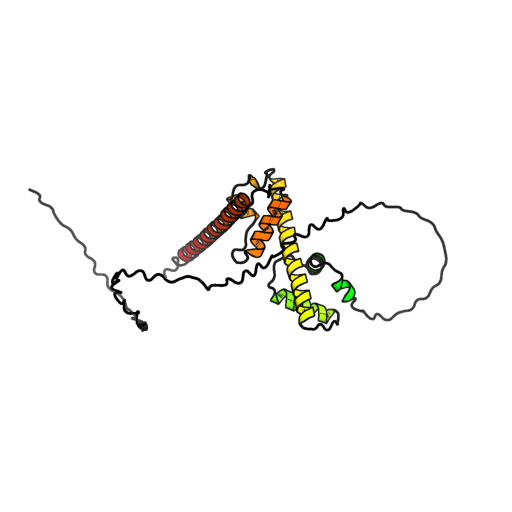 1570 N N . PHE A 1 200 ? -8.137 -7.120 6.246 1.00 94.19 200 PHE A N 1
ATOM 1571 C CA . PHE A 1 200 ? -6.714 -7.425 6.111 1.00 94.19 200 PHE A CA 1
ATOM 1572 C C . PHE A 1 200 ? -6.436 -8.741 5.387 1.00 94.19 200 PHE A C 1
ATOM 1574 O O . PHE A 1 200 ? -7.202 -9.699 5.472 1.00 94.19 200 PHE A O 1
ATOM 1581 N N . GLN A 1 201 ? -5.286 -8.768 4.716 1.00 91.38 201 GLN A N 1
ATOM 1582 C CA . GLN A 1 201 ? -4.721 -9.933 4.046 1.00 91.38 201 GLN A CA 1
ATOM 1583 C C . GLN A 1 201 ? -3.703 -10.596 4.987 1.00 91.38 201 GLN A C 1
ATOM 1585 O O . GLN A 1 201 ? -2.630 -10.022 5.192 1.00 91.38 201 GLN A O 1
ATOM 1590 N N . PRO A 1 202 ? -3.989 -11.761 5.598 1.00 87.56 202 PRO A N 1
ATOM 1591 C CA . PRO A 1 202 ? -3.103 -12.378 6.597 1.00 87.56 202 PRO A CA 1
ATOM 1592 C C . PRO A 1 202 ? -1.682 -12.669 6.095 1.00 87.56 202 PRO A C 1
ATOM 1594 O O . PRO A 1 202 ? -0.736 -12.752 6.873 1.00 87.56 202 PRO A O 1
ATOM 1597 N N . ASP A 1 203 ? -1.533 -12.842 4.786 1.00 89.62 203 ASP A N 1
ATOM 1598 C CA . ASP A 1 203 ? -0.281 -13.103 4.085 1.00 89.62 203 ASP A CA 1
ATOM 1599 C C . ASP A 1 203 ? 0.503 -11.830 3.729 1.00 89.62 203 ASP A C 1
ATOM 1601 O O . ASP A 1 203 ? 1.662 -11.920 3.324 1.00 89.62 203 ASP A O 1
ATOM 1605 N N . ASN A 1 204 ? -0.082 -10.642 3.914 1.00 91.44 204 ASN A N 1
ATOM 1606 C CA . ASN A 1 204 ? 0.523 -9.373 3.525 1.00 91.44 204 ASN A CA 1
ATOM 1607 C C . ASN A 1 204 ? 0.494 -8.331 4.652 1.00 91.44 204 ASN A C 1
ATOM 1609 O O . ASN A 1 204 ? -0.233 -7.337 4.620 1.00 91.44 204 ASN A O 1
ATOM 1613 N N . ASN A 1 205 ? 1.353 -8.539 5.651 1.00 91.88 205 ASN A N 1
ATOM 1614 C CA . ASN A 1 205 ? 1.461 -7.640 6.801 1.00 91.88 205 ASN A CA 1
ATOM 1615 C C . ASN A 1 205 ? 1.886 -6.211 6.415 1.00 91.88 205 ASN A C 1
ATOM 1617 O O . ASN A 1 205 ? 1.400 -5.246 6.997 1.00 91.88 205 ASN A O 1
ATOM 1621 N N . SER A 1 206 ? 2.755 -6.061 5.408 1.00 91.44 206 SER A N 1
ATOM 1622 C CA . SER A 1 206 ? 3.199 -4.738 4.946 1.00 91.44 206 SER A CA 1
ATOM 1623 C C . SER A 1 206 ? 2.028 -3.905 4.420 1.00 91.44 206 SER A C 1
ATOM 1625 O O . SER A 1 206 ? 1.900 -2.735 4.780 1.00 91.44 206 SER A O 1
ATOM 1627 N N . TYR A 1 207 ? 1.146 -4.515 3.623 1.00 93.75 207 TYR A N 1
ATOM 1628 C CA . TYR A 1 207 ? -0.078 -3.867 3.161 1.00 93.75 207 TYR A CA 1
ATOM 1629 C C . TYR A 1 207 ? -1.010 -3.510 4.323 1.00 93.75 207 TYR A C 1
ATOM 1631 O O . TYR A 1 207 ? -1.485 -2.380 4.389 1.00 93.75 207 TYR A O 1
ATOM 1639 N N . ASN A 1 208 ? -1.243 -4.438 5.255 1.00 95.12 208 ASN A N 1
ATOM 1640 C CA . ASN A 1 208 ? -2.180 -4.218 6.361 1.00 95.12 208 ASN A CA 1
ATOM 1641 C C . ASN A 1 208 ? -1.758 -3.055 7.262 1.00 95.12 208 ASN A C 1
ATOM 1643 O O . ASN A 1 208 ? -2.587 -2.210 7.598 1.00 95.12 208 ASN A O 1
ATOM 1647 N N . ILE A 1 209 ? -0.470 -2.982 7.608 1.00 94.38 209 ILE A N 1
ATOM 1648 C CA . ILE A 1 209 ? 0.082 -1.888 8.416 1.00 94.38 209 ILE A CA 1
ATOM 1649 C C . ILE A 1 209 ? -0.065 -0.556 7.675 1.00 94.38 209 ILE A C 1
ATOM 1651 O O . ILE A 1 209 ? -0.528 0.426 8.257 1.00 94.38 209 ILE A O 1
ATOM 1655 N N . GLN A 1 210 ? 0.286 -0.518 6.385 1.00 94.69 210 GLN A N 1
ATOM 1656 C CA . GLN A 1 210 ? 0.159 0.694 5.571 1.00 94.69 210 GLN A CA 1
ATOM 1657 C C . GLN A 1 210 ? -1.297 1.152 5.452 1.00 94.69 210 GLN A C 1
ATOM 1659 O O . GLN A 1 210 ? -1.579 2.335 5.637 1.00 94.69 210 GLN A O 1
ATOM 1664 N N . LEU A 1 211 ? -2.224 0.225 5.195 1.00 96.75 211 LEU A N 1
ATOM 1665 C CA . LEU A 1 211 ? -3.651 0.518 5.109 1.00 96.75 211 LEU A CA 1
ATOM 1666 C C . LEU A 1 211 ? -4.183 1.074 6.428 1.00 96.75 211 LEU A C 1
ATOM 1668 O O . LEU A 1 211 ? -4.859 2.100 6.430 1.00 96.75 211 LEU A O 1
ATOM 1672 N N . TYR A 1 212 ? -3.866 0.419 7.543 1.00 96.12 212 TYR A N 1
ATOM 1673 C CA . TYR A 1 212 ? -4.314 0.854 8.859 1.00 96.12 212 TYR A CA 1
ATOM 1674 C C . TYR A 1 212 ? -3.792 2.252 9.197 1.00 96.12 212 TYR A C 1
ATOM 1676 O O . TYR A 1 212 ? -4.572 3.139 9.537 1.00 96.12 212 TYR A O 1
ATOM 1684 N N . SER A 1 213 ? -2.490 2.484 9.005 1.00 94.06 213 SER A N 1
ATOM 1685 C CA . SER A 1 213 ? -1.868 3.794 9.213 1.00 94.06 213 SER A CA 1
ATOM 1686 C C . SER A 1 213 ? -2.517 4.881 8.346 1.00 94.06 213 SER A C 1
ATOM 1688 O O . SER A 1 213 ? -2.860 5.957 8.845 1.00 94.06 213 SER A O 1
ATOM 1690 N N . ALA A 1 214 ? -2.765 4.589 7.065 1.00 96.06 214 ALA A N 1
ATOM 1691 C CA . ALA A 1 214 ? -3.426 5.511 6.150 1.00 96.06 214 ALA A CA 1
ATOM 1692 C C . ALA A 1 214 ? -4.868 5.830 6.582 1.00 96.06 214 ALA A C 1
ATOM 1694 O O . ALA A 1 214 ? -5.265 6.996 6.551 1.00 96.06 214 ALA A O 1
ATOM 1695 N N . VAL A 1 215 ? -5.635 4.832 7.037 1.00 96.44 215 VAL A N 1
ATOM 1696 C CA . VAL A 1 215 ? -6.998 5.021 7.564 1.00 96.44 215 VAL A CA 1
ATOM 1697 C C . VAL A 1 215 ? -6.990 5.870 8.831 1.00 96.44 215 VAL A C 1
ATOM 1699 O O . VAL A 1 215 ? -7.757 6.831 8.905 1.00 96.44 215 VAL A O 1
ATOM 1702 N N . CYS A 1 216 ? -6.101 5.587 9.784 1.00 94.19 216 CYS A N 1
ATOM 1703 C CA . CYS A 1 216 ? -5.952 6.385 11.002 1.00 94.19 216 CYS A CA 1
ATOM 1704 C C . CYS A 1 216 ? -5.653 7.852 10.669 1.00 94.19 216 CYS A C 1
ATOM 1706 O O . CYS A 1 216 ? -6.350 8.757 11.136 1.00 94.19 216 CYS A O 1
ATOM 1708 N N . LYS A 1 217 ? -4.689 8.093 9.771 1.00 93.88 217 LYS A N 1
ATOM 1709 C CA . LYS A 1 217 ? -4.334 9.440 9.307 1.00 93.88 217 LYS A CA 1
ATOM 1710 C C . LYS A 1 217 ? -5.505 10.141 8.612 1.00 93.88 217 LYS A C 1
ATOM 1712 O O . LYS A 1 217 ? -5.780 11.301 8.905 1.00 93.88 217 LYS A O 1
ATOM 1717 N N . ALA A 1 218 ? -6.210 9.453 7.714 1.00 94.50 218 ALA A N 1
ATOM 1718 C CA . ALA A 1 218 ? -7.350 10.015 6.989 1.00 94.50 218 ALA A CA 1
ATOM 1719 C C . ALA A 1 218 ? -8.552 10.306 7.903 1.00 94.50 218 ALA A C 1
ATOM 1721 O O . ALA A 1 218 ? -9.321 11.231 7.637 1.00 94.50 218 ALA A O 1
ATOM 1722 N N . CYS A 1 219 ? -8.718 9.539 8.980 1.00 92.81 219 CYS A N 1
ATOM 1723 C CA . CYS A 1 219 ? -9.785 9.731 9.961 1.00 92.81 219 CYS A CA 1
ATOM 1724 C C . CYS A 1 219 ? -9.417 10.719 11.079 1.00 92.81 219 CYS A C 1
ATOM 1726 O O . CYS A 1 219 ? -10.273 11.023 11.906 1.00 92.81 219 CYS A O 1
ATOM 1728 N N . GLY A 1 220 ? -8.186 11.244 11.094 1.00 90.56 220 GLY A N 1
ATOM 1729 C CA . GLY A 1 220 ? -7.726 12.188 12.113 1.00 90.56 220 GLY A CA 1
ATOM 1730 C C . GLY A 1 220 ? -7.531 11.558 13.493 1.00 90.56 220 GLY A C 1
ATOM 1731 O O . GLY A 1 220 ? -7.690 12.253 14.494 1.00 90.56 220 GLY A O 1
ATOM 1732 N N . VAL A 1 221 ? -7.216 10.261 13.539 1.00 90.31 221 VAL A N 1
ATOM 1733 C CA . VAL A 1 221 ? -6.856 9.540 14.768 1.00 90.31 221 VAL A CA 1
ATOM 1734 C C . VAL A 1 221 ? -5.597 10.156 15.367 1.00 90.31 221 VAL A C 1
ATOM 1736 O O . VAL A 1 221 ? -4.644 10.461 14.645 1.00 90.31 221 VAL A O 1
ATOM 1739 N N . ASP A 1 222 ? -5.589 10.343 16.685 1.00 86.31 222 ASP A N 1
ATOM 1740 C CA . ASP A 1 222 ? -4.424 10.864 17.396 1.00 86.31 222 ASP A CA 1
ATOM 1741 C C . ASP A 1 222 ? -3.278 9.843 17.358 1.00 86.31 222 ASP A C 1
ATOM 1743 O O . ASP A 1 222 ? -3.362 8.776 17.962 1.00 86.31 222 ASP A O 1
ATOM 1747 N N . ALA A 1 223 ? -2.213 10.192 16.633 1.00 84.12 223 ALA A N 1
ATOM 1748 C CA . ALA A 1 223 ? -1.027 9.362 16.459 1.00 84.12 223 ALA A CA 1
ATOM 1749 C C . ALA A 1 223 ? 0.088 9.622 17.476 1.00 84.12 223 ALA A C 1
ATOM 1751 O O . ALA A 1 223 ? 1.202 9.144 17.287 1.00 84.12 223 ALA A O 1
ATOM 1752 N N . SER A 1 224 ? -0.188 10.385 18.536 1.00 88.00 224 SER A N 1
ATOM 1753 C CA . SER A 1 224 ? 0.801 10.649 19.586 1.00 88.00 224 SER A CA 1
ATOM 1754 C C . SER A 1 224 ? 1.049 9.458 20.517 1.00 88.00 224 SER A C 1
ATOM 1756 O O . SER A 1 224 ? 2.132 9.357 21.090 1.00 88.00 224 SER A O 1
ATOM 1758 N N . ASP A 1 225 ? 0.068 8.565 20.662 1.00 89.19 225 ASP A N 1
ATOM 1759 C CA . ASP A 1 225 ? 0.153 7.355 21.481 1.00 89.19 225 ASP A CA 1
ATOM 1760 C C . ASP A 1 225 ? 0.355 6.130 20.576 1.00 89.19 225 ASP A C 1
ATOM 1762 O O . ASP A 1 225 ? -0.598 5.487 20.123 1.00 89.19 225 ASP A O 1
ATOM 1766 N N . GLU A 1 226 ? 1.621 5.856 20.258 1.00 88.38 226 GLU A N 1
ATOM 1767 C CA . GLU A 1 226 ? 2.018 4.750 19.381 1.00 88.38 226 GLU A CA 1
ATOM 1768 C C . GLU A 1 226 ? 1.622 3.384 19.959 1.00 88.38 226 GLU A C 1
ATOM 1770 O O . GLU A 1 226 ? 1.169 2.515 19.209 1.00 88.38 226 GLU A O 1
ATOM 1775 N N . ASP A 1 227 ? 1.711 3.218 21.283 1.00 91.62 227 ASP A N 1
ATOM 1776 C CA . ASP A 1 227 ? 1.352 1.976 21.974 1.00 91.62 227 ASP A CA 1
ATOM 1777 C C . ASP A 1 227 ? -0.141 1.680 21.800 1.00 91.62 227 ASP A C 1
ATOM 1779 O O . ASP A 1 227 ? -0.522 0.581 21.391 1.00 91.62 227 ASP A O 1
ATOM 1783 N N . LYS A 1 228 ? -1.001 2.683 22.007 1.00 90.25 228 LYS A N 1
ATOM 1784 C CA . LYS A 1 228 ? -2.449 2.538 21.808 1.00 90.25 228 LYS A CA 1
ATOM 1785 C C . LYS A 1 228 ? -2.808 2.202 20.359 1.00 90.25 228 LYS A C 1
ATOM 1787 O O . LYS A 1 228 ? -3.700 1.384 20.118 1.00 90.25 228 LYS A O 1
ATOM 1792 N N . ILE A 1 229 ? -2.143 2.827 19.386 1.00 91.12 229 ILE A N 1
ATOM 1793 C CA . ILE A 1 229 ? -2.360 2.534 17.960 1.00 91.12 229 ILE A CA 1
ATOM 1794 C C . ILE A 1 229 ? -1.969 1.098 17.639 1.00 91.12 229 ILE A C 1
ATOM 1796 O O . ILE A 1 229 ? -2.691 0.417 16.903 1.00 91.12 229 ILE A O 1
ATOM 1800 N N . PHE A 1 230 ? -0.839 0.648 18.176 1.00 92.56 230 PHE A N 1
ATOM 1801 C CA . PHE A 1 230 ? -0.349 -0.703 17.965 1.00 92.56 230 PHE A CA 1
ATOM 1802 C C . PHE A 1 230 ? -1.267 -1.750 18.609 1.00 92.56 230 PHE A C 1
ATOM 1804 O O . PHE A 1 230 ? -1.602 -2.743 17.960 1.00 92.56 230 PHE A O 1
ATOM 1811 N N . GLU A 1 231 ? -1.746 -1.510 19.832 1.00 94.94 231 GLU A N 1
ATOM 1812 C CA . GLU A 1 231 ? -2.712 -2.386 20.507 1.00 94.94 231 GLU A CA 1
ATOM 1813 C C . GLU A 1 231 ? -4.029 -2.507 19.727 1.00 94.94 231 GLU A C 1
ATOM 1815 O O . GLU A 1 231 ? -4.534 -3.618 19.541 1.00 94.94 231 GLU A O 1
ATOM 1820 N N . ASP A 1 232 ? -4.579 -1.395 19.222 1.00 95.38 232 ASP A N 1
ATOM 1821 C CA . ASP A 1 232 ? -5.809 -1.430 18.421 1.00 95.38 232 ASP A CA 1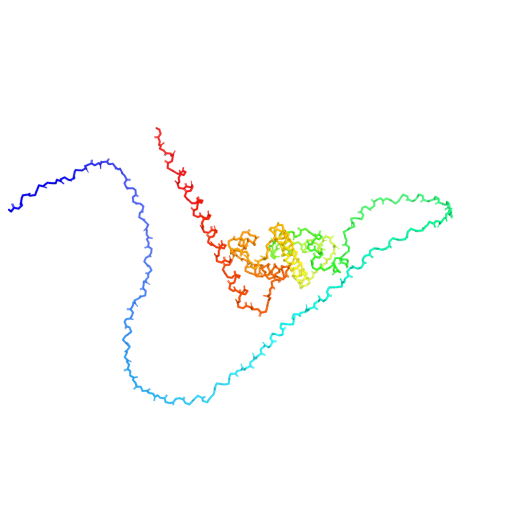
ATOM 1822 C C . ASP A 1 232 ? -5.589 -2.154 17.084 1.00 95.38 232 ASP A C 1
ATOM 1824 O O . ASP A 1 232 ? -6.394 -3.014 16.717 1.00 95.38 232 ASP A O 1
ATOM 1828 N N . TYR A 1 233 ? -4.465 -1.901 16.400 1.00 95.06 233 TYR A N 1
ATOM 1829 C CA . TYR A 1 233 ? -4.088 -2.647 15.194 1.00 95.06 233 TYR A CA 1
ATOM 1830 C C . TYR A 1 233 ? -4.037 -4.152 15.464 1.00 95.06 233 TYR A C 1
ATOM 1832 O O . TYR A 1 233 ? -4.629 -4.938 14.718 1.00 95.06 233 TYR A O 1
ATOM 1840 N N . GLN A 1 234 ? -3.354 -4.561 16.536 1.00 95.94 234 GLN A N 1
ATOM 1841 C CA . GLN A 1 234 ? -3.216 -5.966 16.892 1.00 95.94 234 GLN A CA 1
ATOM 1842 C C . GLN A 1 234 ? -4.577 -6.594 17.209 1.00 95.94 234 GLN A C 1
ATOM 1844 O O . GLN A 1 234 ? -4.888 -7.662 16.681 1.00 95.94 234 GLN A O 1
ATOM 1849 N N . ALA A 1 235 ? -5.425 -5.915 17.987 1.00 96.56 235 ALA A N 1
ATOM 1850 C CA . ALA A 1 235 ? -6.773 -6.386 18.294 1.00 96.56 235 ALA A CA 1
ATOM 1851 C C . ALA A 1 235 ? -7.619 -6.569 17.023 1.00 96.56 235 ALA A C 1
ATOM 1853 O O . ALA A 1 235 ? -8.335 -7.564 16.883 1.00 96.56 235 ALA A O 1
ATOM 1854 N N . VAL A 1 236 ? -7.524 -5.638 16.070 1.00 96.50 236 VAL A N 1
ATOM 1855 C CA . VAL A 1 236 ? -8.197 -5.742 14.768 1.00 96.50 236 VAL A CA 1
ATOM 1856 C C . VAL A 1 236 ? -7.652 -6.916 13.957 1.00 96.50 236 VAL A C 1
ATOM 1858 O O . VAL A 1 236 ? -8.439 -7.690 13.409 1.00 96.50 236 VAL A O 1
ATOM 1861 N N . TYR A 1 237 ? -6.331 -7.078 13.897 1.00 95.44 237 TYR A N 1
ATOM 1862 C CA . TYR A 1 237 ? -5.683 -8.158 13.159 1.00 95.44 237 TYR A CA 1
ATOM 1863 C C . TYR A 1 237 ? -6.077 -9.538 13.703 1.00 95.44 237 TYR A C 1
ATOM 1865 O O . TYR A 1 237 ? -6.536 -10.400 12.948 1.00 95.44 237 TYR A O 1
ATOM 1873 N N . GLU A 1 238 ? -5.989 -9.732 15.021 1.00 95.88 238 GLU A N 1
ATOM 1874 C CA . GLU A 1 238 ? -6.440 -10.953 15.697 1.00 95.88 238 GLU A CA 1
ATOM 1875 C C . GLU A 1 238 ? -7.922 -11.217 15.419 1.00 95.88 238 GLU A C 1
ATOM 1877 O O . GLU A 1 238 ? -8.308 -12.342 15.084 1.00 95.88 238 GLU A O 1
ATOM 1882 N N . LYS A 1 239 ? -8.755 -10.169 15.452 1.00 96.25 239 LYS A N 1
ATOM 1883 C CA . LYS A 1 239 ? -10.183 -10.313 15.177 1.00 96.25 239 LYS A CA 1
ATOM 1884 C C . LYS A 1 239 ? -10.472 -10.778 13.753 1.00 96.25 239 LYS A C 1
ATOM 1886 O O . LYS A 1 239 ? -11.408 -11.549 13.544 1.00 96.25 239 LYS A O 1
ATOM 1891 N N . ILE A 1 240 ? -9.691 -10.333 12.773 1.00 94.38 240 ILE A N 1
ATOM 1892 C CA . ILE A 1 240 ? -9.826 -10.779 11.380 1.00 94.38 240 ILE A CA 1
ATOM 1893 C C . ILE A 1 240 ? -9.483 -12.266 11.261 1.00 94.38 240 ILE A C 1
ATOM 1895 O O . ILE A 1 240 ? -10.263 -13.016 10.669 1.00 94.38 240 ILE A O 1
ATOM 1899 N N . LEU A 1 241 ? -8.396 -12.717 11.895 1.00 93.06 241 LEU A N 1
ATOM 1900 C CA . LEU A 1 241 ? -8.023 -14.135 11.917 1.00 93.06 241 LEU A CA 1
ATOM 1901 C C . LEU A 1 241 ? -9.105 -15.018 12.560 1.00 93.06 241 LEU A C 1
ATOM 1903 O O . LEU A 1 241 ? -9.401 -16.103 12.050 1.00 93.06 241 LEU A O 1
ATOM 1907 N N . GLU A 1 242 ? -9.735 -14.557 13.646 1.00 93.94 242 GLU A N 1
ATOM 1908 C CA . GLU A 1 242 ? -10.870 -15.255 14.265 1.00 93.94 242 GLU A CA 1
ATOM 1909 C C . GLU A 1 242 ? -12.037 -15.429 13.278 1.00 93.94 242 GLU A C 1
ATOM 1911 O O . GLU A 1 242 ? -12.547 -16.540 13.102 1.00 93.94 242 GLU A O 1
ATOM 1916 N N . ILE A 1 243 ? -12.432 -14.350 12.589 1.00 91.81 243 ILE A N 1
ATOM 1917 C CA . ILE A 1 243 ? -13.530 -14.365 11.605 1.00 91.81 243 ILE A CA 1
ATOM 1918 C C . ILE A 1 243 ? -13.223 -15.339 10.459 1.00 91.81 243 ILE A C 1
ATOM 1920 O O . ILE A 1 243 ? -14.111 -16.064 9.991 1.00 91.81 243 ILE A O 1
ATOM 1924 N N . GLU A 1 244 ? -11.980 -15.376 9.982 1.00 87.94 244 GLU A N 1
ATOM 1925 C CA . GLU A 1 244 ? -11.563 -16.303 8.931 1.00 87.94 244 GLU A CA 1
ATOM 1926 C C . GLU A 1 244 ? -11.597 -17.762 9.385 1.00 87.94 244 GLU A C 1
ATOM 1928 O O . GLU A 1 244 ? -12.091 -18.625 8.648 1.00 87.94 244 GLU A O 1
ATOM 1933 N N . GLN A 1 245 ? -11.133 -18.043 10.605 1.00 87.25 245 GLN A N 1
ATOM 1934 C CA . GLN A 1 245 ? -11.181 -19.381 11.186 1.00 87.25 245 GLN A CA 1
ATOM 1935 C C . GLN A 1 245 ? -12.629 -19.875 11.321 1.00 87.25 245 GLN A C 1
ATOM 1937 O O . GLN A 1 245 ? -12.929 -21.021 10.967 1.00 87.25 245 GLN A O 1
ATOM 1942 N N . GLU A 1 246 ? -13.544 -19.021 11.782 1.00 87.75 246 GLU A N 1
ATOM 1943 C CA . GLU A 1 246 ? -14.973 -19.336 11.875 1.00 87.75 246 GLU A CA 1
ATOM 1944 C C . GLU A 1 246 ? -15.593 -19.609 10.497 1.00 87.75 246 GLU A C 1
ATOM 1946 O O . GLU A 1 246 ? -16.285 -20.619 10.320 1.00 87.75 246 GLU A O 1
ATOM 1951 N N . ARG A 1 247 ? -15.290 -18.783 9.482 1.00 82.31 247 ARG A N 1
ATOM 1952 C CA . ARG A 1 247 ? -15.726 -19.028 8.091 1.00 82.31 247 ARG A CA 1
ATOM 1953 C C . ARG A 1 247 ? -15.164 -20.339 7.540 1.00 82.31 247 ARG A C 1
ATOM 1955 O O . ARG A 1 247 ? -15.867 -21.047 6.818 1.00 82.31 247 ARG A O 1
ATOM 1962 N N . GLY A 1 248 ? -13.918 -20.676 7.869 1.00 77.94 248 GLY A N 1
ATOM 1963 C CA . GLY A 1 248 ? -13.286 -21.943 7.500 1.00 77.94 248 GLY A CA 1
ATOM 1964 C C . GLY A 1 248 ? -14.002 -23.152 8.103 1.00 77.94 248 GLY A C 1
ATOM 1965 O O . GLY A 1 248 ? -14.345 -24.085 7.375 1.00 77.94 248 GLY A O 1
ATOM 1966 N N . ARG A 1 249 ? -14.301 -23.107 9.407 1.00 71.31 249 ARG A N 1
ATOM 1967 C CA . ARG A 1 249 ? -15.022 -24.175 10.124 1.00 71.31 249 ARG A CA 1
ATOM 1968 C C . ARG A 1 249 ? -16.456 -24.359 9.623 1.00 71.31 249 ARG A C 1
ATOM 1970 O O . ARG A 1 249 ? -16.887 -25.496 9.441 1.00 71.31 249 ARG A O 1
ATOM 1977 N N . GLY A 1 250 ? -17.171 -23.268 9.337 1.00 66.88 250 GLY A N 1
ATOM 1978 C CA . GLY A 1 250 ? -18.536 -23.322 8.797 1.00 66.88 250 GLY A CA 1
ATOM 1979 C C . GLY A 1 250 ? -18.621 -24.041 7.445 1.00 66.88 250 GLY A C 1
ATOM 1980 O O . GLY A 1 250 ? -19.487 -24.892 7.252 1.00 66.88 250 GLY A O 1
ATOM 1981 N N . ARG A 1 251 ? -17.663 -23.786 6.541 1.00 66.38 251 ARG A N 1
ATOM 1982 C CA . ARG A 1 251 ? -17.575 -24.491 5.247 1.00 66.38 251 ARG A CA 1
ATOM 1983 C C . ARG A 1 251 ? -17.266 -25.981 5.404 1.00 66.38 251 ARG A C 1
ATOM 1985 O O . ARG A 1 251 ? -17.722 -26.786 4.601 1.00 66.38 251 ARG A O 1
ATOM 1992 N N . MET A 1 252 ? -16.511 -26.358 6.433 1.00 59.34 252 MET A N 1
ATOM 1993 C CA . MET A 1 252 ? -16.134 -27.750 6.685 1.00 59.34 252 MET A CA 1
ATOM 1994 C C . MET A 1 252 ? -17.330 -28.583 7.187 1.00 59.34 252 MET A C 1
ATOM 1996 O O . MET A 1 252 ? -17.547 -29.688 6.694 1.00 59.34 252 MET A O 1
ATOM 2000 N N . MET A 1 253 ? -18.178 -28.017 8.059 1.00 59.88 253 MET A N 1
ATOM 2001 C CA . MET A 1 253 ? -19.431 -28.661 8.496 1.00 59.88 253 MET A CA 1
ATOM 2002 C C . MET A 1 253 ? -20.445 -28.862 7.356 1.00 59.88 253 MET A C 1
ATOM 2004 O O . MET A 1 253 ? -21.134 -29.881 7.328 1.00 59.88 253 MET A O 1
ATOM 2008 N N . GLU A 1 254 ? -20.546 -27.931 6.400 1.00 58.06 254 GLU A N 1
ATOM 2009 C CA . GLU A 1 254 ? -21.437 -28.096 5.237 1.00 58.06 254 GLU A CA 1
ATOM 2010 C C . GLU A 1 254 ? -20.986 -29.230 4.302 1.00 58.06 254 GLU A C 1
ATOM 2012 O O . GLU A 1 254 ? -21.825 -29.941 3.740 1.00 58.06 254 GLU A O 1
ATOM 2017 N N . VAL A 1 255 ? -19.673 -29.445 4.165 1.00 59.41 255 VAL A N 1
ATOM 2018 C CA . VAL A 1 255 ? -19.109 -30.543 3.363 1.00 59.41 255 VAL A CA 1
ATOM 2019 C C . VAL A 1 255 ? -19.340 -31.899 4.041 1.00 59.41 255 VAL A C 1
ATOM 2021 O O . VAL A 1 255 ? -19.718 -32.858 3.363 1.00 59.41 255 VAL A O 1
ATOM 2024 N N . GLU A 1 256 ? -19.208 -31.984 5.368 1.00 53.09 256 GLU A N 1
ATOM 2025 C CA . GLU A 1 256 ? -19.495 -33.215 6.122 1.00 53.09 256 GLU A CA 1
ATOM 2026 C C . GLU A 1 256 ? -20.993 -33.571 6.117 1.00 53.09 256 GLU A C 1
ATOM 2028 O O . GLU A 1 256 ? -21.352 -34.728 5.892 1.00 53.09 256 GLU A O 1
ATOM 2033 N N . ALA A 1 257 ? -21.890 -32.585 6.228 1.00 57.59 257 ALA A N 1
ATOM 2034 C CA . ALA A 1 257 ? -23.340 -32.801 6.123 1.00 57.59 257 ALA A CA 1
ATOM 2035 C C . ALA A 1 257 ? -23.814 -33.181 4.699 1.00 57.59 257 ALA A C 1
ATOM 2037 O O . ALA A 1 257 ? -24.930 -33.685 4.509 1.00 57.59 257 ALA A O 1
ATOM 2038 N N . GLY A 1 258 ? -22.989 -32.931 3.678 1.00 55.66 258 GLY A N 1
ATOM 2039 C CA . GLY A 1 258 ? -23.240 -33.319 2.288 1.00 55.66 258 GLY A CA 1
ATOM 2040 C C . GLY A 1 258 ? -22.868 -34.770 1.962 1.00 55.66 258 GLY A C 1
ATOM 2041 O O . GLY A 1 258 ? -23.432 -35.343 1.027 1.00 55.66 258 GLY A O 1
ATOM 2042 N N . HIS A 1 259 ? -21.964 -35.383 2.732 1.00 53.75 259 HIS A N 1
ATOM 2043 C CA . HIS A 1 259 ? -21.441 -36.726 2.454 1.00 53.75 259 HIS A CA 1
ATOM 2044 C C . HIS A 1 259 ? -22.293 -37.873 3.031 1.00 53.75 259 HIS A C 1
ATOM 2046 O O . HIS A 1 259 ? -22.169 -39.007 2.571 1.00 53.75 259 HIS A O 1
ATOM 2052 N N . ASP A 1 260 ? -23.216 -37.581 3.952 1.00 52.56 260 ASP A N 1
ATOM 2053 C CA . ASP A 1 260 ? -24.056 -38.582 4.638 1.00 52.56 260 ASP A CA 1
ATOM 2054 C C . ASP A 1 260 ? -25.388 -38.899 3.909 1.00 52.56 260 ASP A C 1
ATOM 2056 O O . ASP A 1 260 ? -26.230 -39.659 4.380 1.00 52.56 260 ASP A O 1
ATOM 2060 N N . ARG A 1 261 ? -25.612 -38.328 2.711 1.00 54.88 261 ARG A N 1
ATOM 2061 C CA . ARG A 1 261 ? -26.853 -38.497 1.916 1.00 54.88 261 ARG A CA 1
ATOM 2062 C C . ARG A 1 261 ? -26.739 -39.424 0.698 1.00 54.88 261 ARG A C 1
ATOM 2064 O O . ARG A 1 261 ? -27.563 -39.348 -0.214 1.00 54.88 261 ARG A O 1
ATOM 2071 N N . ARG A 1 262 ? -25.766 -40.339 0.672 1.00 52.12 262 ARG A N 1
ATOM 2072 C CA . ARG A 1 262 ? -25.727 -41.447 -0.305 1.00 52.12 262 ARG A CA 1
ATOM 2073 C C . ARG A 1 262 ? -25.739 -42.804 0.396 1.00 52.12 262 ARG A C 1
ATOM 2075 O O . ARG A 1 262 ? -24.740 -43.512 0.412 1.00 52.12 262 ARG A O 1
ATOM 2082 N N . ALA A 1 263 ? -26.897 -43.183 0.931 1.00 47.34 263 ALA A N 1
ATOM 2083 C CA . ALA A 1 263 ? -27.208 -44.594 1.145 1.00 47.34 263 ALA A CA 1
ATOM 2084 C C . ALA A 1 263 ? -27.541 -45.244 -0.218 1.00 47.34 263 ALA A C 1
ATOM 2086 O O . ALA A 1 263 ? -28.230 -44.611 -1.025 1.00 47.34 263 ALA A O 1
ATOM 2087 N N . PRO A 1 264 ? -27.051 -46.461 -0.517 1.00 59.12 264 PRO A N 1
ATOM 2088 C CA . PRO A 1 264 ? -27.377 -47.145 -1.761 1.00 59.12 264 PRO A CA 1
ATOM 2089 C C . PRO A 1 264 ? -28.830 -47.644 -1.719 1.00 59.12 264 PRO A C 1
ATOM 2091 O O . PRO A 1 264 ? -29.306 -48.086 -0.672 1.00 59.12 264 PRO A O 1
ATOM 2094 N N . VAL A 1 265 ? -29.516 -47.539 -2.861 1.00 56.78 265 VAL A N 1
ATOM 2095 C CA . VAL A 1 265 ? -30.837 -48.139 -3.124 1.00 56.78 265 VAL A CA 1
ATOM 2096 C C . VAL A 1 265 ? -30.680 -49.629 -3.397 1.00 56.78 265 VAL A C 1
ATOM 2098 O O . VAL A 1 265 ? -29.714 -49.979 -4.114 1.00 56.78 265 VAL A O 1
#

Sequence (265 aa):
MSFGRQYTVASDLKGAGENRNSIEVPEYPYAVEKDIELSVNDEMSDIDMEGISVMDESEDYDISLNAEVCEQILVEDTMEDTVGAGSKANIVEQSVGDRSDDKGSYEAYKKMTPLEKAQTYGFGELKSYDTVRSFVQMKFLDMGHIADVDELLEETDLLYKGMCELVVRTKTEEIQDEIKHRGSAFDDLFVIEKARMLQFQPDNNSYNIQLYSAVCKACGVDASDEDKIFEDYQAVYEKILEIEQERGRGRMMEVEAGHDRRAPV